Protein 3DKR (pdb70)

Structure (mmCIF, N/CA/C/O backbone):
data_3DKR
#
_entry.id   3DKR
#
_cell.length_a   47.225
_cell.length_b   47.225
_cell.length_c   174.572
_cell.angle_alpha   90.000
_cell.angle_beta   90.000
_cell.angle_gamma   120.000
#
_symmetry.space_group_name_H-M   'P 32 2 1'
#
loop_
_entity.id
_entity.type
_entity.pdbx_description
1 polymer 'Esterase D'
2 non-polymer 'ACETATE ION'
3 water water
#
loop_
_atom_site.group_PDB
_atom_site.id
_atom_site.type_symbol
_atom_site.label_atom_id
_atom_site.label_alt_id
_atom_site.label_comp_id
_atom_site.label_asym_id
_atom_site.label_entity_id
_atom_site.label_seq_id
_atom_site.pdbx_PDB_ins_code
_atom_site.Cartn_x
_atom_site.Cartn_y
_atom_site.Cartn_z
_atom_site.occupancy
_atom_site.B_iso_or_equiv
_atom_site.auth_seq_id
_atom_site.auth_comp_id
_atom_site.auth_asym_id
_atom_site.auth_atom_id
_atom_site.pdbx_PDB_model_num
ATOM 1 N N . PHE A 1 10 ? 0.073 11.771 -3.694 1.00 34.81 3 PHE A N 1
ATOM 2 C CA . PHE A 1 10 ? -1.081 11.216 -4.465 1.00 34.48 3 PHE A CA 1
ATOM 3 C C . PHE A 1 10 ? -1.979 10.459 -3.501 1.00 33.40 3 PHE A C 1
ATOM 4 O O . PHE A 1 10 ? -1.488 9.798 -2.579 1.00 33.49 3 PHE A O 1
ATOM 12 N N . ARG A 1 11 ? -3.293 10.568 -3.694 1.00 32.35 4 ARG A N 1
ATOM 13 C CA . ARG A 1 11 ? -4.226 9.855 -2.830 1.00 30.68 4 ARG A CA 1
ATOM 14 C C . ARG A 1 11 ? -4.756 8.597 -3.476 1.00 29.54 4 ARG A C 1
ATOM 15 O O . ARG A 1 11 ? -5.480 8.654 -4.472 1.00 28.81 4 ARG A O 1
ATOM 23 N N . LYS A 1 12 ? -4.422 7.467 -2.866 1.00 28.20 5 LYS A N 1
ATOM 24 C CA . LYS A 1 12 ? -4.896 6.177 -3.331 1.00 27.52 5 LYS A CA 1
ATOM 25 C C . LYS A 1 12 ? -6.390 6.038 -3.048 1.00 26.53 5 LYS A C 1
ATOM 26 O O . LYS A 1 12 ? -6.808 6.170 -1.892 1.00 27.08 5 LYS A O 1
ATOM 29 N N . PRO A 1 13 ? -7.204 5.770 -4.089 1.00 24.90 6 PRO A N 1
ATOM 30 C CA . PRO A 1 13 ? -8.597 5.424 -3.798 1.00 24.10 6 PRO A CA 1
ATOM 31 C C . PRO A 1 13 ? -8.629 4.089 -3.065 1.00 23.88 6 PRO A C 1
ATOM 32 O O . PRO A 1 13 ? -7.755 3.244 -3.287 1.00 25.71 6 PRO A O 1
ATOM 36 N N . GLN A 1 14 ? -9.587 3.929 -2.158 1.00 21.94 7 GLN A N 1
ATOM 37 C CA . GLN A 1 14 ? -9.732 2.711 -1.387 1.00 20.96 7 GLN A CA 1
ATOM 38 C C . GLN A 1 14 ? -11.013 2.013 -1.824 1.00 18.46 7 GLN A C 1
ATOM 39 O O . GLN A 1 14 ? -11.963 2.682 -2.205 1.00 18.43 7 GLN A O 1
ATOM 45 N N . PRO A 1 15 ? -11.072 0.685 -1.698 1.00 17.79 8 PRO A N 1
ATOM 46 C CA . PRO A 1 15 ? -12.393 0.065 -1.819 1.00 17.18 8 PRO A CA 1
ATOM 47 C C . PRO A 1 15 ? -13.254 0.634 -0.706 1.00 16.68 8 PRO A C 1
ATOM 48 O O . PRO A 1 15 ? -12.717 1.048 0.319 1.00 16.68 8 PRO A O 1
ATOM 52 N N . PHE A 1 16 ? -14.573 0.674 -0.891 1.00 16.05 9 PHE A N 1
ATOM 53 C CA . PHE A 1 16 ? -15.445 1.185 0.170 1.00 15.42 9 PHE A CA 1
ATOM 54 C C . PHE A 1 16 ? -16.798 0.504 0.202 1.00 15.80 9 PHE A C 1
ATOM 55 O O . PHE A 1 16 ? -17.198 -0.126 -0.766 1.00 15.19 9 PHE A O 1
ATOM 63 N N . GLU A 1 17 ? -17.461 0.614 1.344 1.00 15.31 10 GLU A N 1
ATOM 64 C CA . GLU A 1 17 ? -18.698 -0.124 1.582 1.00 15.67 10 GLU A CA 1
ATOM 65 C C . GLU A 1 17 ? -19.641 0.686 2.422 1.00 15.45 10 GLU A C 1
ATOM 66 O O . GLU A 1 17 ? -19.243 1.258 3.442 1.00 17.15 10 GLU A O 1
ATOM 72 N N . TYR A 1 18 ? -20.897 0.720 1.995 1.00 15.17 11 TYR A N 1
ATOM 73 C CA . TYR A 1 18 ? -21.971 1.292 2.774 1.00 15.25 11 TYR A CA 1
ATOM 74 C C . TYR A 1 18 ? -22.896 0.193 3.235 1.00 16.09 11 TYR A C 1
ATOM 75 O O . TYR A 1 18 ? -23.346 -0.639 2.424 1.00 15.99 11 TYR A O 1
ATOM 84 N N . GLU A 1 19 ? -23.225 0.214 4.522 1.00 16.90 12 GLU A N 1
ATOM 85 C CA . GLU A 1 19 ? -24.153 -0.783 5.067 1.00 17.89 12 GLU A CA 1
ATOM 86 C C . GLU A 1 19 ? -25.567 -0.470 4.662 1.00 17.45 12 GLU A C 1
ATOM 87 O O . GLU A 1 19 ? -25.962 0.687 4.597 1.00 19.05 12 GLU A O 1
ATOM 93 N N . GLY A 1 20 ? -26.341 -1.518 4.393 1.00 17.49 13 GLY A N 1
ATOM 94 C CA . GLY A 1 20 ? -27.761 -1.375 4.125 1.00 17.15 13 GLY A CA 1
ATOM 95 C C . GLY A 1 20 ? -28.584 -2.295 5.002 1.00 16.85 13 GLY A C 1
ATOM 96 O O . GLY A 1 20 ? -28.164 -2.659 6.110 1.00 17.26 13 GLY A O 1
ATOM 97 N N . THR A 1 21 ? -29.759 -2.680 4.505 1.00 16.61 14 THR A N 1
ATOM 98 C CA . THR A 1 21 ? -30.654 -3.561 5.257 1.00 17.00 14 THR A CA 1
ATOM 99 C C . THR A 1 21 ? -31.016 -4.782 4.404 1.00 16.58 14 THR A C 1
ATOM 100 O O . THR A 1 21 ? -30.407 -5.847 4.573 1.00 18.30 14 THR A O 1
ATOM 104 N N . ASP A 1 22 ? -31.951 -4.632 3.475 1.00 16.37 15 ASP A N 1
ATOM 105 C CA . ASP A 1 22 ? -32.435 -5.800 2.700 1.00 15.79 15 ASP A CA 1
ATOM 106 C C . ASP A 1 22 ? -31.653 -6.055 1.415 1.00 15.82 15 ASP A C 1
ATOM 107 O O . ASP A 1 22 ? -31.471 -7.210 1.019 1.00 15.68 15 ASP A O 1
ATOM 112 N N . THR A 1 23 ? -31.223 -4.986 0.744 1.00 15.84 16 THR A N 1
ATOM 113 C CA . THR A 1 23 ? -30.634 -5.105 -0.585 1.00 15.51 16 THR A CA 1
ATOM 114 C C . THR A 1 23 ? -29.259 -4.451 -0.655 1.00 16.06 16 THR A C 1
ATOM 115 O O . THR A 1 23 ? -29.061 -3.339 -0.141 1.00 16.18 16 THR A O 1
ATOM 119 N N . GLY A 1 24 ? -28.325 -5.154 -1.286 1.00 15.67 17 GLY A N 1
ATOM 120 C CA . GLY A 1 24 ? -26.967 -4.656 -1.479 1.00 15.31 17 GLY A CA 1
ATOM 121 C C . GLY A 1 24 ? -26.623 -4.638 -2.946 1.00 15.15 17 GLY A C 1
ATOM 122 O O . GLY A 1 24 ? -27.156 -5.437 -3.732 1.00 16.15 17 GLY A O 1
ATOM 123 N N . VAL A 1 25 ? -25.697 -3.758 -3.316 1.00 14.10 18 VAL A N 1
ATOM 124 C CA . VAL A 1 25 ? -25.309 -3.572 -4.712 1.00 14.11 18 VAL A CA 1
ATOM 125 C C . VAL A 1 25 ? -23.793 -3.588 -4.829 1.00 14.77 18 VAL A C 1
ATOM 126 O O . VAL A 1 25 ? -23.113 -2.870 -4.098 1.00 14.56 18 VAL A O 1
ATOM 130 N N . VAL A 1 26 ? -23.281 -4.397 -5.750 1.00 14.08 19 VAL A N 1
ATOM 131 C CA . VAL A 1 26 ? -21.864 -4.411 -6.085 1.00 14.16 19 VAL A CA 1
ATOM 132 C C . VAL A 1 26 ? -21.662 -3.539 -7.323 1.00 14.23 19 VAL A C 1
ATOM 133 O O . VAL A 1 26 ? -22.357 -3.708 -8.330 1.00 14.44 19 VAL A O 1
ATOM 137 N N . LEU A 1 27 ? -20.711 -2.597 -7.237 1.00 13.99 20 LEU A N 1
ATOM 138 C CA . LEU A 1 27 ? -20.400 -1.687 -8.353 1.00 13.63 20 LEU A CA 1
ATOM 139 C C . LEU A 1 27 ? -18.954 -1.907 -8.780 1.00 14.24 20 LEU A C 1
ATOM 140 O O . LEU A 1 27 ? -18.047 -1.773 -7.960 1.00 14.25 20 LEU A O 1
ATOM 145 N N . LEU A 1 28 ? -18.772 -2.282 -10.050 1.00 14.38 21 LEU A N 1
ATOM 146 C CA . LEU A 1 28 ? -17.469 -2.692 -10.595 1.00 14.06 21 LEU A CA 1
ATOM 147 C C . LEU A 1 28 ? -16.944 -1.635 -11.572 1.00 13.86 21 LEU A C 1
ATOM 148 O O . LEU A 1 28 ? -17.604 -1.285 -12.549 1.00 13.67 21 LEU A O 1
ATOM 153 N N . HIS A 1 29 ? -15.754 -1.111 -11.284 1.00 13.87 22 HIS A N 1
ATOM 154 C CA . HIS A 1 29 ? -15.299 0.120 -11.928 1.00 13.81 22 HIS A CA 1
ATOM 155 C C . HIS A 1 29 ? -14.709 -0.049 -13.340 1.00 14.40 22 HIS A C 1
ATOM 156 O O . HIS A 1 29 ? -14.733 -1.142 -13.909 1.00 13.57 22 HIS A O 1
ATOM 163 N N . ALA A 1 30 ? -14.202 1.062 -13.880 1.00 14.92 23 ALA A N 1
ATOM 164 C CA . ALA A 1 30 ? -13.672 1.118 -15.250 1.00 15.24 23 ALA A CA 1
ATOM 165 C C . ALA A 1 30 ? -12.200 0.752 -15.351 1.00 15.67 23 ALA A C 1
ATOM 166 O O . ALA A 1 30 ? -11.450 0.856 -14.383 1.00 15.96 23 ALA A O 1
ATOM 168 N N . TYR A 1 31 ? -11.793 0.358 -16.556 1.00 15.54 24 TYR A N 1
ATOM 169 C CA . TYR A 1 31 ? -10.377 0.166 -16.864 1.00 15.93 24 TYR A CA 1
ATOM 170 C C . TYR A 1 31 ? -9.683 1.536 -16.776 1.00 16.31 24 TYR A C 1
ATOM 171 O O . TYR A 1 31 ? -10.159 2.513 -17.345 1.00 16.99 24 TYR A O 1
ATOM 180 N N . THR A 1 32 ? -8.559 1.553 -16.058 1.00 16.96 25 THR A N 1
ATOM 181 C CA . THR A 1 32 ? -7.838 2.759 -15.614 1.00 17.17 25 THR A CA 1
ATOM 182 C C . THR A 1 32 ? -8.595 3.569 -14.559 1.00 17.12 25 THR A C 1
ATOM 183 O O . THR A 1 32 ? -8.084 4.580 -14.055 1.00 17.99 25 THR A O 1
ATOM 187 N N . GLY A 1 33 ? -9.799 3.127 -14.200 1.00 16.14 26 GLY A N 1
ATOM 188 C CA . GLY A 1 33 ? -10.586 3.813 -13.184 1.00 16.79 26 GLY A CA 1
ATOM 189 C C . GLY A 1 33 ? -10.258 3.347 -11.789 1.00 16.23 26 GLY A C 1
ATOM 190 O O . GLY A 1 33 ? -9.148 2.866 -11.501 1.00 16.20 26 GLY A O 1
ATOM 191 N N . SER A 1 34 ? -11.257 3.440 -10.908 1.00 15.85 27 SER A N 1
ATOM 192 C CA . SER A 1 34 ? -11.073 3.122 -9.499 1.00 15.17 27 SER A CA 1
ATOM 193 C C . SER A 1 34 ? -12.430 3.241 -8.830 1.00 14.79 27 SER A C 1
ATOM 194 O O . SER A 1 34 ? -13.431 3.597 -9.514 1.00 14.03 27 SER A O 1
ATOM 197 N N . PRO A 1 35 ? -12.498 2.928 -7.526 1.00 14.22 28 PRO A N 1
ATOM 198 C CA . PRO A 1 35 ? -13.774 3.173 -6.837 1.00 14.41 28 PRO A CA 1
ATOM 199 C C . PRO A 1 35 ? -14.328 4.603 -7.011 1.00 14.43 28 PRO A C 1
ATOM 200 O O . PRO A 1 35 ? -15.536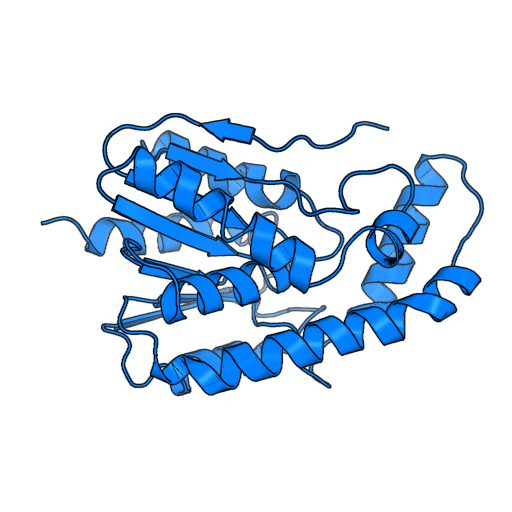 4.789 -6.933 1.00 14.83 28 PRO A O 1
ATOM 204 N N . ASN A 1 36 ? -13.475 5.596 -7.278 1.00 14.10 29 ASN A N 1
ATOM 205 C CA . ASN A 1 36 ? -13.982 6.958 -7.497 1.00 15.03 29 ASN A CA 1
ATOM 206 C C . ASN A 1 36 ? -15.012 7.063 -8.620 1.00 14.37 29 ASN A C 1
ATOM 207 O O . ASN A 1 36 ? -15.885 7.944 -8.595 1.00 14.72 29 ASN A O 1
ATOM 212 N N . ASP A 1 37 ? -14.916 6.154 -9.599 1.00 14.32 30 ASP A N 1
ATOM 213 C CA . ASP A 1 37 ? -15.858 6.090 -10.71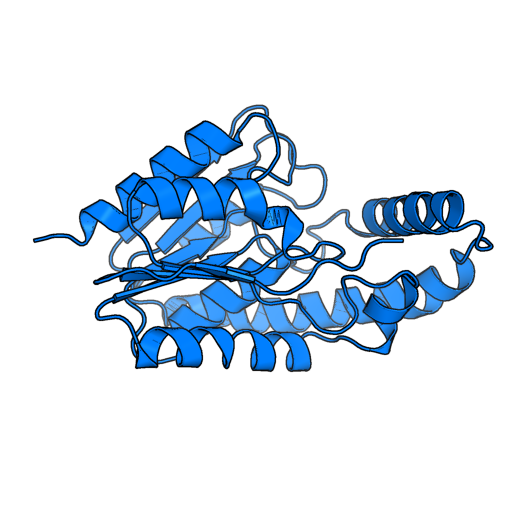7 1.00 14.96 30 ASP A CA 1
ATOM 214 C C . ASP A 1 37 ? -17.297 5.954 -10.205 1.00 14.71 30 ASP A C 1
ATOM 215 O O . ASP A 1 37 ? -18.239 6.337 -10.883 1.00 15.07 30 ASP A O 1
ATOM 220 N N . MET A 1 38 ? -17.440 5.402 -9.002 1.00 14.27 31 MET A N 1
ATOM 221 C CA . MET A 1 38 ? -18.746 5.029 -8.473 1.00 14.76 31 MET A CA 1
ATOM 222 C C . MET A 1 38 ? -19.190 5.871 -7.270 1.00 15.32 31 MET A C 1
ATOM 223 O O . MET A 1 38 ? -20.222 5.573 -6.663 1.00 14.59 31 MET A O 1
ATOM 228 N N . ASN A 1 39 ? -18.439 6.917 -6.908 1.00 14.82 32 ASN A N 1
ATOM 229 C CA . ASN A 1 39 ? -18.804 7.717 -5.726 1.00 14.82 32 ASN A CA 1
ATOM 230 C C . ASN A 1 39 ? -20.227 8.267 -5.796 1.00 14.90 32 ASN A C 1
ATOM 231 O O . ASN A 1 39 ? -21.005 8.116 -4.852 1.00 14.90 32 ASN A O 1
ATOM 236 N N . PHE A 1 40 ? -20.576 8.908 -6.900 1.00 15.20 33 PHE A N 1
ATOM 237 C CA . PHE A 1 40 ? -21.913 9.510 -7.001 1.00 15.46 33 PHE A CA 1
ATOM 238 C C . PHE A 1 40 ? -22.999 8.429 -6.958 1.00 14.98 33 PHE A C 1
ATOM 239 O O . PHE A 1 40 ? -24.010 8.577 -6.264 1.00 15.68 33 PHE A O 1
ATOM 247 N N . MET A 1 41 ? -22.799 7.358 -7.721 1.00 14.60 34 MET A N 1
ATOM 248 C CA . MET A 1 41 ? -23.797 6.281 -7.813 1.00 14.60 34 MET A CA 1
ATOM 249 C C . MET A 1 41 ? -23.996 5.643 -6.446 1.00 14.55 34 MET A C 1
ATOM 250 O O . MET A 1 41 ? -25.135 5.463 -5.962 1.00 15.28 34 MET A O 1
ATOM 255 N N . ALA A 1 42 ? -22.871 5.298 -5.818 1.00 14.35 35 ALA A N 1
ATOM 256 C CA . ALA A 1 42 ? -22.893 4.663 -4.505 1.00 14.36 35 ALA A CA 1
ATOM 257 C C . ALA A 1 42 ? -23.683 5.513 -3.492 1.00 14.55 35 ALA A C 1
ATOM 258 O O . ALA A 1 42 ? -24.493 5.007 -2.714 1.00 15.36 35 ALA A O 1
ATOM 260 N N . ARG A 1 43 ? -23.451 6.821 -3.517 1.00 14.68 36 ARG A N 1
ATOM 261 C CA . ARG A 1 43 ? -24.133 7.728 -2.604 1.00 14.99 36 ARG A CA 1
ATOM 262 C C . ARG A 1 43 ? -25.618 7.855 -2.936 1.00 15.13 36 ARG A C 1
ATOM 263 O O . ARG A 1 43 ? -26.449 7.893 -2.026 1.00 15.71 36 ARG A O 1
ATOM 271 N N . ALA A 1 44 ? -25.968 7.908 -4.220 1.00 15.22 37 ALA A N 1
ATOM 272 C CA . ALA A 1 44 ? -27.379 7.912 -4.621 1.00 15.56 37 ALA A CA 1
ATOM 273 C C . ALA A 1 44 ? -28.073 6.651 -4.106 1.00 15.62 37 ALA A C 1
ATOM 274 O O . ALA A 1 44 ? -29.175 6.694 -3.570 1.00 16.13 37 ALA A O 1
ATOM 276 N N . LEU A 1 45 ? -27.407 5.515 -4.238 1.00 15.18 38 LEU A N 1
ATOM 277 C CA . LEU A 1 45 ? -27.984 4.264 -3.755 1.00 15.57 38 LEU A CA 1
ATOM 278 C C . LEU A 1 45 ? -28.121 4.294 -2.244 1.00 15.77 38 LEU A C 1
ATOM 279 O O . LEU A 1 45 ? -29.144 3.875 -1.704 1.00 16.39 38 LEU A O 1
ATOM 284 N N . GLN A 1 46 ? -27.121 4.836 -1.560 1.00 15.36 39 GLN A N 1
ATOM 285 C CA . GLN A 1 46 ? -27.183 4.974 -0.108 1.00 15.88 39 GLN A CA 1
ATOM 286 C C . GLN A 1 46 ? -28.378 5.836 0.328 1.00 16.37 39 GLN A C 1
ATOM 287 O O . GLN A 1 46 ? -29.074 5.492 1.298 1.00 17.02 39 GLN A O 1
ATOM 293 N N . ARG A 1 47 ? -28.626 6.937 -0.379 1.00 16.68 40 ARG A N 1
ATOM 294 C CA . ARG A 1 47 ? -29.752 7.823 -0.022 1.00 17.13 40 ARG A CA 1
ATOM 295 C C . ARG A 1 47 ? -31.082 7.097 -0.166 1.00 17.86 40 ARG A C 1
ATOM 296 O O . ARG A 1 47 ? -32.063 7.461 0.491 1.00 18.70 40 ARG A O 1
ATOM 304 N N . SER A 1 48 ? -31.135 6.082 -1.033 1.00 17.27 41 SER A N 1
ATOM 305 C CA . SER A 1 48 ? -32.374 5.292 -1.204 1.00 17.45 41 SER A CA 1
ATOM 306 C C . SER A 1 48 ? -32.363 4.014 -0.353 1.00 17.47 41 SER A C 1
ATOM 307 O O . SER A 1 48 ? -33.240 3.141 -0.520 1.00 18.66 41 SER A O 1
ATOM 310 N N . GLY A 1 49 ? -31.378 3.900 0.540 1.00 16.69 42 GLY A N 1
ATOM 311 C CA . GLY A 1 49 ? -31.339 2.850 1.547 1.00 16.55 42 GLY A CA 1
ATOM 312 C C . GLY A 1 49 ? -30.689 1.543 1.126 1.00 16.80 42 GLY A C 1
ATOM 313 O O . GLY A 1 49 ? -30.853 0.520 1.787 1.00 17.30 42 GLY A O 1
ATOM 314 N N . TYR A 1 50 ? -29.939 1.570 0.029 1.00 15.93 43 TYR A N 1
ATOM 315 C CA . TYR A 1 50 ? -29.242 0.367 -0.412 1.00 16.08 43 TYR A CA 1
ATOM 316 C C . TYR A 1 50 ? -27.861 0.246 0.221 1.00 15.70 43 TYR A C 1
ATOM 317 O O . TYR A 1 50 ? -27.184 1.254 0.425 1.00 16.01 43 TYR A O 1
ATOM 326 N N . GLY A 1 51 ? -27.441 -0.991 0.507 1.00 14.93 44 GLY A N 1
ATOM 327 C CA . GLY A 1 51 ? -26.041 -1.269 0.835 1.00 15.38 44 GLY A CA 1
ATOM 328 C C . GLY A 1 51 ? -25.256 -1.246 -0.462 1.00 14.40 44 GLY A C 1
ATOM 329 O O . GLY A 1 51 ? -25.804 -1.564 -1.522 1.00 14.42 44 GLY A O 1
ATOM 330 N N . VAL A 1 52 ? -23.967 -0.889 -0.395 1.00 14.23 45 VAL A N 1
ATOM 331 C CA . VAL A 1 52 ? -23.165 -0.735 -1.600 1.00 13.66 45 VAL A CA 1
ATOM 332 C C . VAL A 1 52 ? -21.745 -1.213 -1.309 1.00 13.94 45 VAL A C 1
ATOM 333 O O . VAL A 1 52 ? -21.246 -0.971 -0.228 1.00 14.51 45 VAL A O 1
ATOM 337 N N . TYR A 1 53 ? -21.124 -1.899 -2.266 1.00 14.43 46 TYR A N 1
ATOM 338 C CA . TYR A 1 53 ? -19.733 -2.331 -2.146 1.00 14.62 46 TYR A CA 1
ATOM 339 C C . TYR A 1 53 ? -19.014 -2.073 -3.447 1.00 14.61 46 TYR A C 1
ATOM 340 O O . TYR A 1 53 ? -19.484 -2.490 -4.491 1.00 14.53 46 TYR A O 1
ATOM 349 N N . VAL A 1 54 ? -17.896 -1.349 -3.352 1.00 14.47 47 VAL A N 1
ATOM 350 C CA . VAL A 1 54 ? -17.131 -0.894 -4.500 1.00 14.26 47 VAL A CA 1
ATOM 351 C C . VAL A 1 54 ? -15.680 -1.338 -4.315 1.00 14.62 47 VAL A C 1
ATOM 352 O O . VAL A 1 54 ? -14.882 -0.645 -3.662 1.00 14.60 47 VAL A O 1
ATOM 356 N N . PRO A 1 55 ? -15.342 -2.521 -4.841 1.00 14.75 48 PRO A N 1
ATOM 357 C CA . PRO A 1 55 ? -13.959 -2.997 -4.717 1.00 15.33 48 PRO A CA 1
ATOM 358 C C . PRO A 1 55 ? -12.991 -2.241 -5.614 1.00 15.52 48 PRO A C 1
ATOM 359 O O . PRO A 1 55 ? -13.411 -1.539 -6.529 1.00 14.97 48 PRO A O 1
ATOM 363 N N . LEU A 1 56 ? -11.700 -2.447 -5.368 1.00 16.26 49 LEU A N 1
ATOM 364 C CA . LEU A 1 56 ? -10.630 -1.904 -6.190 1.00 16.80 49 LEU A CA 1
ATOM 365 C C . LEU A 1 56 ? -9.985 -3.038 -6.984 1.00 16.09 49 LEU A C 1
ATOM 366 O O . LEU A 1 56 ? -9.556 -4.034 -6.403 1.00 16.66 49 LEU A O 1
ATOM 371 N N . PHE A 1 57 ? -9.882 -2.877 -8.300 1.00 15.77 50 PHE A N 1
ATOM 372 C CA . PHE A 1 57 ? -9.269 -3.906 -9.122 1.00 15.60 50 PHE A CA 1
ATOM 373 C C . PHE A 1 57 ? -7.752 -3.862 -9.004 1.00 16.15 50 PHE A C 1
ATOM 374 O O . PHE A 1 57 ? -7.164 -2.783 -8.948 1.00 16.08 50 PHE A O 1
ATOM 382 N N . SER A 1 58 ? -7.128 -5.037 -8.976 1.00 16.72 51 SER A N 1
ATOM 383 C CA . SER A 1 58 ? -5.666 -5.110 -8.885 1.00 17.13 51 SER A CA 1
ATOM 384 C C . SER A 1 58 ? -5.016 -4.223 -9.931 1.00 17.39 51 SER A C 1
ATOM 385 O O . SER A 1 58 ? -5.446 -4.165 -11.093 1.00 16.78 51 SER A O 1
ATOM 388 N N . GLY A 1 59 ? -3.946 -3.553 -9.508 1.00 17.54 52 GLY A N 1
ATOM 389 C CA . GLY A 1 59 ? -3.135 -2.744 -10.410 1.00 17.65 52 GLY A CA 1
ATOM 390 C C . GLY A 1 59 ? -3.648 -1.333 -10.559 1.00 17.95 52 GLY A C 1
ATOM 391 O O . GLY A 1 59 ? -2.932 -0.466 -11.039 1.00 19.06 52 GLY A O 1
ATOM 392 N N . HIS A 1 60 ? -4.910 -1.102 -10.195 1.00 17.25 53 HIS A N 1
ATOM 393 C CA . HIS A 1 60 ? -5.513 0.221 -10.292 1.00 17.75 53 HIS A CA 1
ATOM 394 C C . HIS A 1 60 ? -5.323 1.007 -9.000 1.00 18.59 53 HIS A C 1
ATOM 395 O O . HIS A 1 60 ? -4.980 0.452 -7.953 1.00 19.53 53 HIS A O 1
ATOM 402 N N . GLY A 1 61 ? -5.575 2.305 -9.064 1.00 19.74 54 GLY A N 1
ATOM 403 C CA . GLY A 1 61 ? -5.553 3.128 -7.846 1.00 20.46 54 GLY A CA 1
ATOM 404 C C . GLY A 1 61 ? -4.163 3.372 -7.264 1.00 21.79 54 GLY A C 1
ATOM 405 O O . GLY A 1 61 ? -4.022 3.685 -6.076 1.00 21.88 54 GLY A O 1
ATOM 406 N N . THR A 1 62 ? -3.123 3.246 -8.085 1.00 22.14 55 THR A N 1
ATOM 407 C CA . THR A 1 62 ? -1.775 3.584 -7.613 1.00 23.17 55 THR A CA 1
ATOM 408 C C . THR A 1 62 ? -1.189 4.742 -8.402 1.00 24.31 55 THR A C 1
ATOM 409 O O . THR A 1 62 ? -1.725 5.164 -9.425 1.00 24.32 55 THR A O 1
ATOM 413 N N . VAL A 1 63 ? -0.039 5.208 -7.928 1.00 25.81 56 VAL A N 1
ATOM 414 C CA . VAL A 1 63 ? 0.673 6.315 -8.549 1.00 26.99 56 VAL A CA 1
ATOM 415 C C . VAL A 1 63 ? 1.365 5.892 -9.863 1.00 26.81 56 VAL A C 1
ATOM 416 O O . VAL A 1 63 ? 1.788 6.742 -10.650 1.00 28.19 56 VAL A O 1
ATOM 420 N N . GLU A 1 64 ? 1.444 4.584 -10.108 1.00 25.55 57 GLU A N 1
ATOM 421 C CA . GLU A 1 64 ? 2.205 4.043 -11.225 1.00 24.62 57 GLU A CA 1
ATOM 422 C C . GLU A 1 64 ? 1.247 3.405 -12.261 1.00 23.89 57 GLU A C 1
ATOM 423 O O . GLU A 1 64 ? 0.808 2.266 -12.063 1.00 22.40 57 GLU A O 1
ATOM 429 N N . PRO A 1 65 ? 0.942 4.121 -13.362 1.00 23.87 58 PRO A N 1
ATOM 430 C CA . PRO A 1 65 ? 0.040 3.553 -14.379 1.00 23.65 58 PRO A CA 1
ATOM 431 C C . PRO A 1 65 ? 0.437 2.179 -14.924 1.00 22.98 58 PRO A C 1
ATOM 432 O O . PRO A 1 65 ? -0.434 1.406 -15.310 1.00 22.67 58 PRO A O 1
ATOM 436 N N . LEU A 1 66 ? 1.730 1.867 -14.944 1.00 21.93 59 LEU A N 1
ATOM 437 C CA . LEU A 1 66 ? 2.187 0.547 -15.379 1.00 21.33 59 LEU A CA 1
ATOM 438 C C . LEU A 1 66 ? 1.680 -0.582 -14.489 1.00 20.75 59 LEU A C 1
ATOM 439 O O . LEU A 1 66 ? 1.602 -1.725 -14.943 1.00 21.01 59 LEU A O 1
ATOM 444 N N . ASP A 1 67 ? 1.342 -0.278 -13.232 1.00 19.78 60 ASP A N 1
ATOM 445 C CA . ASP A 1 67 ? 0.786 -1.291 -12.326 1.00 20.03 60 ASP A CA 1
ATOM 446 C C . ASP A 1 67 ? -0.482 -1.930 -12.886 1.00 18.93 60 ASP A C 1
ATOM 447 O O . ASP A 1 67 ? -0.739 -3.121 -12.638 1.00 19.06 60 ASP A O 1
ATOM 452 N N . ILE A 1 68 ? -1.260 -1.154 -13.629 1.00 18.40 61 ILE A N 1
ATOM 453 C CA . ILE A 1 68 ? -2.487 -1.685 -14.262 1.00 18.18 61 ILE A CA 1
ATOM 454 C C . ILE A 1 68 ? -2.107 -2.803 -15.202 1.00 18.00 61 ILE A C 1
ATOM 455 O O . ILE A 1 68 ? -2.753 -3.863 -15.253 1.00 17.71 61 ILE A O 1
ATOM 460 N N . LEU A 1 69 ? -1.017 -2.568 -15.940 1.00 18.61 62 LEU A N 1
ATOM 461 C CA . LEU A 1 69 ? -0.576 -3.466 -16.990 1.00 19.46 62 LEU A CA 1
ATOM 462 C C . LEU A 1 69 ? 0.229 -4.643 -16.474 1.00 20.06 62 LEU A C 1
ATOM 463 O O . LEU A 1 69 ? 0.240 -5.696 -17.108 1.00 21.29 62 LEU A O 1
ATOM 468 N N . THR A 1 70 ? 0.930 -4.466 -15.353 1.00 21.16 63 THR A N 1
ATOM 469 C CA . THR A 1 70 ? 1.827 -5.525 -14.851 1.00 21.81 63 THR A CA 1
ATOM 470 C C . THR A 1 70 ? 1.331 -6.272 -13.609 1.00 22.17 63 THR A C 1
ATOM 471 O O . THR A 1 70 ? 1.814 -7.376 -13.327 1.00 22.91 63 THR A O 1
ATOM 475 N N . LYS A 1 71 ? 0.390 -5.680 -12.869 1.00 22.14 64 LYS A N 1
ATOM 476 C CA . LYS A 1 71 ? -0.111 -6.281 -11.628 1.00 22.04 64 LYS A CA 1
ATOM 477 C C . LYS A 1 71 ? -1.604 -6.622 -11.663 1.00 21.70 64 LYS 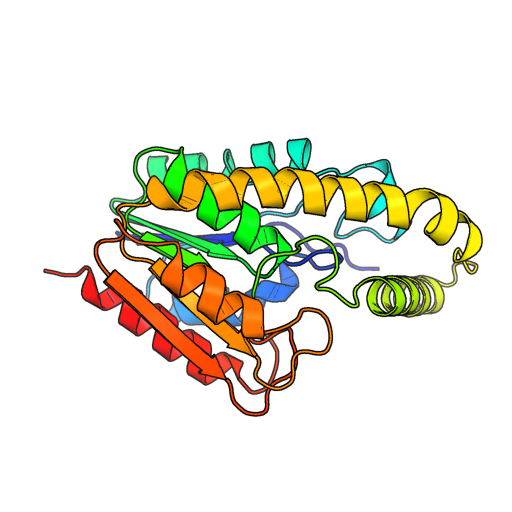A C 1
ATOM 478 O O . LYS A 1 71 ? -2.135 -7.154 -10.690 1.00 23.35 64 LYS A O 1
ATOM 484 N N . GLY A 1 72 ? -2.279 -6.330 -12.771 1.00 19.90 65 GLY A N 1
ATOM 485 C CA . GLY A 1 72 ? -3.674 -6.736 -12.934 1.00 19.30 65 GLY A CA 1
ATOM 486 C C . GLY A 1 72 ? -3.841 -7.479 -14.239 1.00 18.84 65 GLY A C 1
ATOM 487 O O . GLY A 1 72 ? -3.035 -7.327 -15.152 1.00 18.28 65 GLY A O 1
ATOM 488 N N . ASN A 1 73 ? -4.881 -8.305 -14.298 1.00 18.25 66 ASN A N 1
ATOM 489 C CA . ASN A 1 73 ? -5.299 -8.959 -15.529 1.00 17.84 66 ASN A CA 1
ATOM 490 C C . ASN A 1 73 ? -6.732 -9.442 -15.369 1.00 18.10 66 ASN A C 1
ATOM 491 O O . ASN A 1 73 ? -7.250 -9.469 -14.236 1.00 17.56 66 ASN A O 1
ATOM 496 N N . PRO A 1 74 ? -7.385 -9.783 -16.489 1.00 17.27 67 PRO A N 1
ATOM 497 C CA . PRO A 1 74 ? -8.805 -10.163 -16.408 1.00 17.84 67 PRO A CA 1
ATOM 498 C C . PRO A 1 74 ? -9.105 -11.311 -15.470 1.00 17.72 67 PRO A C 1
ATOM 499 O O . PRO A 1 74 ? -10.182 -11.335 -14.865 1.00 17.29 67 PRO A O 1
ATOM 503 N N . ASP A 1 75 ? -8.191 -12.271 -15.337 1.00 17.77 68 ASP A N 1
ATOM 504 C CA . ASP A 1 75 ? -8.428 -13.394 -14.444 1.00 18.18 68 ASP A CA 1
ATOM 505 C C . ASP A 1 75 ? -8.434 -12.942 -12.991 1.00 17.92 68 ASP A C 1
ATOM 506 O O . ASP A 1 75 ? -9.325 -13.323 -12.219 1.00 17.10 68 ASP A O 1
ATOM 511 N N . ILE A 1 76 ? -7.480 -12.091 -12.625 1.00 18.03 69 ILE A N 1
ATOM 512 C CA . ILE A 1 76 ? -7.443 -11.513 -11.262 1.00 18.05 69 ILE A CA 1
ATOM 513 C C . ILE A 1 76 ? -8.711 -10.698 -11.001 1.00 17.35 69 ILE A C 1
ATOM 514 O O . ILE A 1 76 ? -9.355 -10.833 -9.949 1.00 17.30 69 ILE A O 1
ATOM 519 N N . TRP A 1 77 ? -9.074 -9.860 -11.967 1.00 16.36 70 TRP A N 1
ATOM 520 C CA . TRP A 1 77 ? -10.221 -8.966 -11.800 1.00 15.90 70 TRP A CA 1
ATOM 521 C C . TRP A 1 77 ? -11.514 -9.768 -11.721 1.00 16.21 70 TRP A C 1
ATOM 522 O O . TRP A 1 77 ? -12.449 -9.383 -11.001 1.00 15.60 70 TRP A O 1
ATOM 533 N N . TRP A 1 78 ? -11.575 -10.879 -12.442 1.00 15.82 71 TRP A N 1
ATOM 534 C CA . TRP A 1 78 ? -12.736 -11.769 -12.329 1.00 16.16 71 TRP A CA 1
ATOM 535 C C . TRP A 1 78 ? -12.812 -12.393 -10.932 1.00 16.28 71 TRP A C 1
ATOM 536 O O . TRP A 1 78 ? -13.877 -12.413 -10.308 1.00 16.25 71 TRP A O 1
ATOM 547 N N . ALA A 1 79 ? -11.696 -12.892 -10.415 1.00 16.44 72 ALA A N 1
ATOM 548 C CA . ALA A 1 79 ? -11.694 -13.412 -9.037 1.00 16.25 72 ALA A CA 1
ATOM 549 C C . ALA A 1 79 ? -12.133 -12.325 -8.033 1.00 16.74 72 ALA A C 1
ATOM 550 O O . ALA A 1 79 ? -12.862 -12.595 -7.074 1.00 17.54 72 ALA A O 1
ATOM 552 N N . GLU A 1 80 ? -11.680 -11.099 -8.250 1.00 16.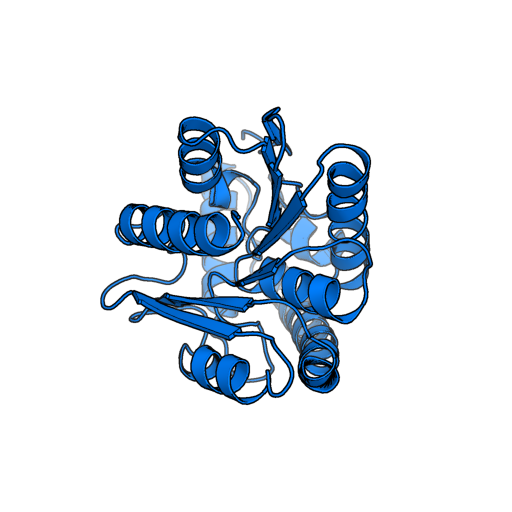48 73 GLU A N 1
ATOM 553 C CA . GLU A 1 80 ? -12.015 -9.995 -7.343 1.00 15.96 73 GLU A CA 1
ATOM 554 C C . GLU A 1 80 ? -13.510 -9.666 -7.415 1.00 15.94 73 GLU A C 1
ATOM 555 O O . GLU A 1 80 ? -14.151 -9.405 -6.395 1.00 15.76 73 GLU A O 1
ATOM 561 N N . SER A 1 81 ? -14.059 -9.698 -8.620 1.00 15.84 74 SER A N 1
ATOM 562 C CA . SER A 1 81 ? -15.491 -9.422 -8.817 1.00 16.08 74 SER A CA 1
ATOM 563 C C . SER A 1 81 ? -16.332 -10.506 -8.168 1.00 15.62 74 SER A C 1
ATOM 564 O O . SER A 1 81 ? -17.344 -10.221 -7.512 1.00 16.61 74 SER A O 1
ATOM 567 N N . SER A 1 82 ? -15.921 -11.750 -8.352 1.00 15.83 75 SER A N 1
ATOM 568 C CA A SER A 1 82 ? -16.617 -12.901 -7.771 0.50 15.69 75 SER A CA 1
ATOM 569 C CA B SER A 1 82 ? -16.670 -12.864 -7.770 0.50 16.34 75 SER A CA 1
ATOM 570 C C . SER A 1 82 ? -16.606 -12.835 -6.239 1.00 16.09 75 SER A C 1
ATOM 571 O O . SER A 1 82 ? -17.608 -13.138 -5.558 1.00 16.82 75 SER A O 1
ATOM 576 N N . ALA A 1 83 ? -15.449 -12.487 -5.684 1.00 15.96 76 ALA A N 1
ATOM 577 C CA . ALA A 1 83 ? -15.324 -12.327 -4.234 1.00 16.11 76 ALA A CA 1
ATOM 578 C C . ALA A 1 83 ? -16.229 -11.213 -3.712 1.00 16.13 76 ALA A C 1
ATOM 579 O O . ALA A 1 83 ? -16.817 -11.309 -2.619 1.00 16.77 76 ALA A O 1
ATOM 581 N N . ALA A 1 84 ? -16.339 -10.142 -4.487 1.00 15.53 77 ALA A N 1
ATOM 582 C CA . ALA A 1 84 ? -17.155 -9.013 -4.087 1.00 15.53 77 ALA A CA 1
ATOM 583 C C . ALA A 1 84 ? -18.623 -9.423 -4.055 1.00 15.81 77 ALA A C 1
ATOM 584 O O . ALA A 1 84 ? -19.361 -9.044 -3.153 1.00 16.18 77 ALA A O 1
ATOM 586 N N . VAL A 1 85 ? -19.053 -10.163 -5.068 1.00 15.25 78 VAL A N 1
ATOM 587 C CA . VAL A 1 85 ? -20.436 -10.675 -5.094 1.00 15.93 78 VAL A CA 1
ATOM 588 C C . VAL A 1 85 ? -20.696 -11.564 -3.856 1.00 15.82 78 VAL A C 1
ATOM 589 O O . VAL A 1 85 ? -21.686 -11.381 -3.145 1.00 15.53 78 VAL A O 1
ATOM 593 N N . ALA A 1 86 ? -19.790 -12.506 -3.575 1.00 16.04 79 ALA A N 1
ATOM 594 C CA . ALA A 1 86 ? -19.984 -13.406 -2.428 1.00 15.74 79 ALA A CA 1
ATOM 595 C C . ALA A 1 86 ? -20.066 -12.659 -1.098 1.00 16.88 79 ALA A C 1
ATOM 596 O O . ALA A 1 86 ? -20.855 -13.005 -0.212 1.00 16.20 79 ALA A O 1
ATOM 598 N N . HIS A 1 87 ? -19.250 -11.620 -0.961 1.00 16.37 80 HIS A N 1
ATOM 599 C CA . HIS A 1 87 ? -19.240 -10.766 0.233 1.00 16.79 80 HIS A CA 1
ATOM 600 C C . HIS A 1 87 ? -20.641 -10.224 0.518 1.00 16.40 80 HIS A C 1
ATOM 601 O O . HIS A 1 87 ? -21.089 -10.175 1.668 1.00 17.01 80 HIS A O 1
ATOM 608 N N . MET A 1 88 ? -21.336 -9.846 -0.553 1.00 15.36 81 MET A N 1
ATOM 609 C CA . MET A 1 88 ? -22.621 -9.176 -0.455 1.00 15.97 81 MET A CA 1
ATOM 610 C C . MET A 1 88 ? -23.768 -10.184 -0.381 1.00 15.98 81 MET A C 1
ATOM 611 O O . MET A 1 88 ? -24.716 -9.973 0.389 1.00 16.03 81 MET A O 1
ATOM 616 N N . THR A 1 89 ? -23.681 -11.281 -1.132 1.00 16.07 82 THR A N 1
ATOM 617 C CA . THR A 1 89 ? -24.726 -12.309 -1.029 1.00 16.83 82 THR A CA 1
ATOM 618 C C . THR A 1 89 ? -24.680 -13.038 0.324 1.00 17.64 82 THR A C 1
ATOM 619 O O . THR A 1 89 ? -25.630 -13.744 0.675 1.00 18.57 82 THR A O 1
ATOM 623 N N . ALA A 1 90 ? -23.598 -12.915 1.081 1.00 17.77 83 ALA A N 1
ATOM 624 C CA . ALA A 1 90 ? -23.585 -13.464 2.452 1.00 18.61 83 ALA A CA 1
ATOM 625 C C . ALA A 1 90 ? -24.455 -12.647 3.422 1.00 18.82 83 ALA A C 1
ATOM 626 O O . ALA A 1 90 ? -24.897 -13.174 4.455 1.00 19.13 83 ALA A O 1
ATOM 628 N N . LYS A 1 91 ? -24.682 -11.375 3.085 1.00 18.73 84 LYS A N 1
ATOM 629 C CA . LYS A 1 91 ? -25.231 -10.368 4.011 1.00 19.63 84 LYS A CA 1
ATOM 630 C C . LYS A 1 91 ? -26.673 -9.972 3.709 1.00 18.87 84 LYS A C 1
ATOM 631 O O . LYS A 1 91 ? -27.467 -9.773 4.640 1.00 20.69 84 LYS A O 1
ATOM 637 N N . TYR A 1 92 ? -26.998 -9.808 2.429 1.00 17.82 85 TYR A N 1
ATOM 638 C CA . TYR A 1 92 ? -28.243 -9.152 2.005 1.00 16.99 85 TYR A CA 1
ATOM 639 C C . TYR A 1 92 ? -29.218 -10.136 1.407 1.00 16.44 85 TYR A C 1
ATOM 640 O O . TYR A 1 92 ? -28.813 -11.062 0.736 1.00 16.52 85 TYR A O 1
ATOM 649 N N . ALA A 1 93 ? -30.510 -9.904 1.623 1.00 16.13 86 ALA A N 1
ATOM 650 C CA . ALA A 1 93 ? -31.536 -10.758 1.035 1.00 15.77 86 ALA A CA 1
ATOM 651 C C . ALA A 1 93 ? -31.454 -10.743 -0.484 1.00 15.81 86 ALA A C 1
ATOM 652 O O . ALA A 1 93 ? -31.697 -11.760 -1.118 1.00 17.27 86 ALA A O 1
ATOM 654 N N . LYS A 1 94 ? -31.192 -9.565 -1.057 1.00 15.27 87 LYS A N 1
ATOM 655 C CA . LYS A 1 94 ? -31.084 -9.402 -2.511 1.00 15.48 87 LYS A CA 1
ATOM 656 C C . LYS A 1 94 ? -29.831 -8.637 -2.865 1.00 15.23 87 LYS A C 1
ATOM 657 O O . LYS A 1 94 ? -29.464 -7.688 -2.169 1.00 14.86 87 LYS A O 1
ATOM 663 N N . VAL A 1 95 ? -29.182 -9.064 -3.946 1.00 14.86 88 VAL A N 1
ATOM 664 C CA . VAL A 1 95 ? -27.952 -8.419 -4.410 1.00 15.12 88 VAL A CA 1
ATOM 665 C C . VAL A 1 95 ? -28.057 -8.168 -5.910 1.00 15.74 88 VAL A C 1
ATOM 666 O O . VAL A 1 95 ? -28.488 -9.041 -6.662 1.00 15.80 88 VAL A O 1
ATOM 670 N N . PHE A 1 96 ? -27.649 -6.964 -6.306 1.00 14.99 89 PHE A N 1
ATOM 671 C CA . PHE A 1 96 ? -27.539 -6.544 -7.696 1.00 14.98 89 PHE A CA 1
ATOM 672 C C . PHE A 1 96 ? -26.062 -6.263 -7.988 1.00 14.65 89 PHE A C 1
ATOM 673 O O . PHE A 1 96 ? -25.331 -5.858 -7.099 1.00 14.51 89 PHE A O 1
ATOM 681 N N . VAL A 1 97 ? -25.642 -6.478 -9.225 1.00 14.62 90 VAL A N 1
ATOM 682 C CA . VAL A 1 97 ? -24.249 -6.239 -9.627 1.00 14.87 90 VAL A CA 1
ATOM 683 C C . VAL A 1 97 ? -24.220 -5.478 -10.938 1.00 15.11 90 VAL A C 1
ATOM 684 O O . VAL A 1 97 ? -24.816 -5.924 -11.922 1.00 14.74 90 VAL A O 1
ATOM 688 N N . PHE A 1 98 ? -23.505 -4.347 -10.946 1.00 13.92 91 PHE A N 1
ATOM 689 C CA . PHE A 1 98 ? -23.382 -3.494 -12.136 1.00 13.94 91 PHE A CA 1
ATOM 690 C C . PHE A 1 98 ? -21.933 -3.090 -12.326 1.00 13.66 91 PHE A C 1
ATOM 691 O O . PHE A 1 98 ? -21.174 -3.050 -11.371 1.00 14.24 91 PHE A O 1
ATOM 699 N N . GLY A 1 99 ? -21.585 -2.722 -13.551 1.00 14.22 92 GLY A N 1
ATOM 700 C CA . GLY A 1 99 ? -20.253 -2.194 -13.821 1.00 14.01 92 GLY A CA 1
ATOM 701 C C . GLY A 1 99 ? -20.187 -1.311 -15.037 1.00 14.31 92 GLY A C 1
ATOM 702 O O . GLY A 1 99 ? -21.145 -1.227 -15.809 1.00 15.06 92 GLY A O 1
ATOM 703 N N . LEU A 1 100 ? -19.048 -0.625 -15.183 1.00 13.75 93 LEU A N 1
ATOM 704 C CA . LEU A 1 100 ? -18.748 0.171 -16.384 1.00 14.23 93 LEU A CA 1
ATOM 705 C C . LEU A 1 100 ? -18.268 -0.777 -17.497 1.00 14.46 93 LEU A C 1
ATOM 706 O O . LEU A 1 100 ? -18.713 -1.929 -17.522 1.00 14.01 93 LEU A O 1
ATOM 711 N N . SER A 1 101 ? -17.465 -0.343 -18.473 1.00 14.50 94 SER A N 1
ATOM 712 C CA . SER A 1 101 ? -17.165 -1.289 -19.577 1.00 14.75 94 SER A CA 1
ATOM 713 C C . SER A 1 101 ? -16.427 -2.529 -19.055 1.00 14.83 94 SER A C 1
ATOM 714 O O . SER A 1 101 ? -16.863 -3.664 -19.278 1.00 15.32 94 SER A O 1
ATOM 717 N N . LEU A 1 102 ? -15.336 -2.312 -18.339 1.00 14.29 95 LEU A N 1
ATOM 718 C CA . LEU A 1 102 ? -14.561 -3.418 -17.787 1.00 14.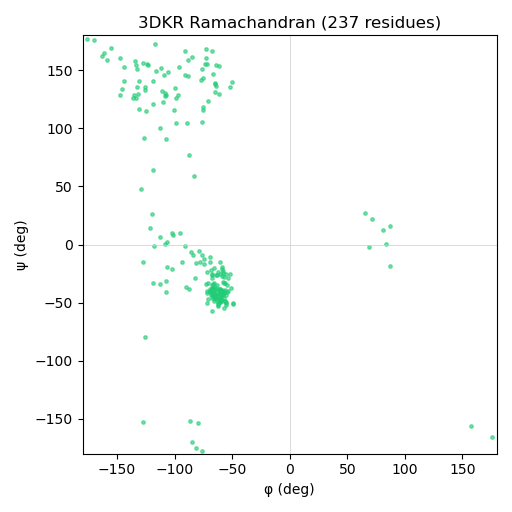14 95 LEU A CA 1
ATOM 719 C C . LEU A 1 102 ? -15.358 -4.145 -16.704 1.00 14.34 95 LEU A C 1
ATOM 720 O O . LEU A 1 102 ? -15.603 -5.349 -16.803 1.00 14.42 95 LEU A O 1
ATOM 725 N N . GLY A 1 103 ? -15.775 -3.410 -15.674 1.00 13.82 96 GLY A N 1
ATOM 726 C CA . GLY A 1 103 ? -16.558 -3.996 -14.585 1.00 13.97 96 GLY A CA 1
ATOM 727 C C . GLY A 1 103 ? -17.791 -4.712 -15.109 1.00 13.65 96 GLY A C 1
ATOM 728 O O . GLY A 1 103 ? -18.211 -5.726 -14.544 1.00 15.03 96 GLY A O 1
ATOM 729 N N . GLY A 1 104 ? -18.378 -4.176 -16.180 1.00 14.28 97 GLY A N 1
ATOM 730 C CA . GLY A 1 104 ? -19.596 -4.752 -16.780 1.00 14.71 97 GLY A CA 1
ATOM 731 C C . GLY A 1 104 ? -19.398 -6.115 -17.426 1.00 14.78 97 GLY A C 1
ATOM 732 O O . GLY A 1 104 ? -20.325 -6.916 -17.485 1.00 15.11 97 GLY A O 1
ATOM 733 N N . ILE A 1 105 ? -18.194 -6.388 -17.919 1.00 14.52 98 ILE A N 1
ATOM 734 C CA . ILE A 1 105 ? -17.870 -7.721 -18.430 1.00 14.60 98 ILE A CA 1
ATOM 735 C C . ILE A 1 105 ? -18.035 -8.697 -17.270 1.00 14.63 98 ILE A C 1
ATOM 736 O O . ILE A 1 105 ? -18.663 -9.744 -17.420 1.00 15.53 98 ILE A O 1
ATOM 741 N N . PHE A 1 106 ? -17.489 -8.340 -16.109 1.00 14.51 99 PHE A N 1
ATOM 742 C CA . PHE A 1 106 ? -17.555 -9.219 -14.947 1.00 14.42 99 PHE A CA 1
ATOM 743 C C . PHE A 1 106 ? -18.965 -9.273 -14.351 1.00 14.56 99 PHE A C 1
ATOM 744 O O . PHE A 1 106 ? -19.387 -10.319 -13.875 1.00 14.68 99 PHE A O 1
ATOM 752 N N . ALA A 1 107 ? -19.705 -8.161 -14.408 1.00 14.35 100 ALA A N 1
ATOM 753 C CA . ALA A 1 107 ? -21.110 -8.174 -13.965 1.00 14.50 100 ALA A CA 1
ATOM 754 C C . ALA A 1 107 ? -21.919 -9.169 -14.766 1.00 14.81 100 ALA A C 1
ATOM 755 O O . ALA A 1 107 ? -22.709 -9.937 -14.215 1.00 15.24 100 ALA A O 1
ATOM 757 N N . MET A 1 108 ? -21.706 -9.178 -16.079 1.00 14.63 101 MET A N 1
ATOM 758 C CA . MET A 1 108 ? -22.440 -10.099 -16.940 1.00 15.26 101 MET A CA 1
ATOM 759 C C . MET A 1 108 ? -21.989 -11.529 -16.679 1.00 15.16 101 MET A C 1
ATOM 760 O O . MET A 1 108 ? -22.829 -12.434 -16.639 1.00 15.83 101 MET A O 1
ATOM 765 N N . LYS A 1 109 ? -20.691 -11.762 -16.489 1.00 15.06 102 LYS A N 1
ATOM 766 C CA . LYS A 1 109 ? -20.224 -13.121 -16.219 1.00 14.82 102 LYS A CA 1
ATOM 767 C C . LYS A 1 109 ? -20.767 -13.614 -14.869 1.00 15.06 102 LYS A C 1
ATOM 768 O O . LYS A 1 109 ? -21.069 -14.800 -14.704 1.00 15.71 102 LYS A O 1
ATOM 774 N N . ALA A 1 110 ? -20.916 -12.690 -13.918 1.00 14.63 103 ALA A N 1
ATOM 775 C CA . ALA A 1 110 ? -21.559 -12.995 -12.640 1.00 15.23 103 ALA A CA 1
ATOM 776 C C . ALA A 1 110 ? -23.002 -13.458 -12.833 1.00 15.93 103 ALA A C 1
ATOM 777 O O . ALA A 1 110 ? -23.406 -14.497 -12.296 1.00 16.82 103 ALA A O 1
ATOM 779 N N . LEU A 1 111 ? -23.778 -12.712 -13.617 1.00 15.76 104 LEU A N 1
ATOM 780 C CA . LEU A 1 111 ? -25.167 -13.115 -13.891 1.00 15.96 104 LEU A CA 1
ATOM 781 C C . LEU A 1 111 ? -25.213 -14.508 -14.546 1.00 16.71 104 LEU A C 1
ATOM 782 O O . LEU A 1 111 ? -26.093 -15.330 -14.238 1.00 17.10 104 LEU A O 1
ATOM 787 N N . GLU A 1 112 ? -24.270 -14.764 -15.445 1.00 16.31 105 GLU A N 1
ATOM 788 C CA . GLU A 1 112 ? -24.209 -16.042 -16.164 1.00 16.12 105 GLU A CA 1
ATOM 789 C C . GLU A 1 112 ? -23.830 -17.234 -15.279 1.00 16.78 105 GLU A C 1
ATOM 790 O O . GLU A 1 112 ? -24.298 -18.351 -15.514 1.00 18.11 105 GLU A O 1
ATOM 796 N N . THR A 1 113 ? -22.913 -17.032 -14.334 1.00 17.24 106 THR A N 1
ATOM 797 C CA . THR A 1 113 ? -22.214 -18.173 -13.708 1.00 17.60 106 THR A CA 1
ATOM 798 C C . THR A 1 113 ? -22.208 -18.253 -12.177 1.00 18.31 106 THR A C 1
ATOM 799 O O . THR A 1 113 ? -21.830 -19.299 -11.630 1.00 18.70 106 THR A O 1
ATOM 803 N N . LEU A 1 114 ? -22.556 -17.159 -11.491 1.00 17.85 107 LEU A N 1
ATOM 804 C CA . LEU A 1 114 ? -22.485 -17.136 -10.025 1.00 18.13 107 LEU A CA 1
ATOM 805 C C . LEU A 1 114 ? -23.880 -17.222 -9.431 1.00 18.71 107 LEU A C 1
ATOM 806 O O . LEU A 1 114 ? -24.844 -16.709 -10.018 1.00 17.75 107 LEU A O 1
ATOM 811 N N . PRO A 1 115 ? -23.995 -17.850 -8.253 1.00 19.57 108 PRO A N 1
ATOM 812 C CA . PRO A 1 115 ? -25.313 -18.009 -7.647 1.00 19.54 108 PRO A CA 1
ATOM 813 C C . PRO A 1 115 ? -25.786 -16.814 -6.826 1.00 18.91 108 PRO A C 1
ATOM 814 O O . PRO A 1 115 ? -24.976 -15.993 -6.389 1.00 19.51 108 PRO A O 1
ATOM 818 N N . GLY A 1 116 ? -27.094 -16.749 -6.592 1.00 19.15 109 GLY A N 1
ATOM 819 C CA . GLY A 1 116 ? -27.653 -15.860 -5.588 1.00 18.82 109 GLY A CA 1
ATOM 820 C C . GLY A 1 116 ? -27.820 -14.410 -6.011 1.00 18.00 109 GLY A C 1
ATOM 821 O O . GLY A 1 116 ? -28.077 -13.565 -5.171 1.00 18.41 109 GLY A O 1
ATOM 822 N N . ILE A 1 117 ? -27.688 -14.113 -7.305 1.00 17.23 110 ILE A N 1
ATOM 823 C CA . ILE A 1 117 ? -27.827 -12.727 -7.785 1.00 16.57 110 ILE A CA 1
ATOM 824 C C . ILE A 1 117 ? -29.220 -12.437 -8.363 1.00 16.74 110 ILE A C 1
ATOM 825 O O . ILE A 1 117 ? -29.692 -13.131 -9.262 1.00 16.87 110 ILE A O 1
ATOM 830 N N . THR A 1 118 ? -29.876 -11.399 -7.858 1.00 15.97 111 THR A N 1
ATOM 831 C CA . THR A 1 118 ? -31.226 -11.048 -8.314 1.00 16.25 111 THR A CA 1
ATOM 832 C C . THR A 1 118 ? -31.247 -10.472 -9.723 1.00 16.41 111 THR A C 1
ATOM 833 O O . THR A 1 118 ? -32.080 -10.861 -10.532 1.00 16.88 111 THR A O 1
ATOM 837 N N . ALA A 1 119 ? -30.346 -9.527 -10.000 1.00 16.11 112 ALA A N 1
ATOM 838 C CA . ALA A 1 119 ? -30.317 -8.852 -11.285 1.00 15.93 112 ALA A CA 1
ATOM 839 C C . ALA A 1 119 ? -29.033 -8.022 -11.371 1.00 15.88 112 ALA A C 1
ATOM 840 O O . ALA A 1 119 ? -28.255 -7.977 -10.421 1.00 15.82 112 ALA A O 1
ATOM 842 N N . GLY A 1 120 ? -28.798 -7.394 -12.507 1.00 15.85 113 GLY A N 1
ATOM 843 C CA . GLY A 1 120 ? -27.546 -6.654 -12.673 1.00 16.27 113 GLY A CA 1
ATOM 844 C C . GLY A 1 120 ? -27.449 -6.119 -14.068 1.00 15.99 113 GLY A C 1
ATOM 845 O O . GLY A 1 120 ? -28.436 -6.091 -14.789 1.00 16.55 113 GLY A O 1
ATOM 846 N N . GLY A 1 121 ? -26.262 -5.678 -14.463 1.00 15.31 114 GLY A N 1
ATOM 847 C CA . GLY A 1 121 ? -26.092 -5.141 -15.804 1.00 15.05 114 GLY A CA 1
ATOM 848 C C . GLY A 1 121 ? -24.907 -4.208 -15.936 1.00 14.86 114 GLY A C 1
ATOM 849 O O . GLY A 1 121 ? -23.948 -4.286 -15.163 1.00 14.48 114 GLY A O 1
ATOM 850 N N . VAL A 1 122 ? -24.979 -3.333 -16.929 1.00 14.56 115 VAL A N 1
ATOM 851 C CA . VAL A 1 122 ? -23.847 -2.526 -17.322 1.00 14.63 115 VAL A CA 1
ATOM 852 C C . VAL A 1 122 ? -24.227 -1.062 -17.484 1.00 15.07 115 VAL A C 1
ATOM 853 O O . VAL A 1 122 ? -25.366 -0.728 -17.820 1.00 15.10 115 VAL A O 1
ATOM 857 N N . PHE A 1 123 ? -23.245 -0.209 -17.243 1.00 14.79 116 PHE A N 1
ATOM 858 C CA . PHE A 1 123 ? -23.371 1.212 -17.474 1.00 14.29 116 PHE A CA 1
ATOM 859 C C . PHE A 1 123 ? -22.580 1.655 -18.706 1.00 14.92 116 PHE A C 1
ATOM 860 O O . PHE A 1 123 ? -22.529 2.864 -18.995 1.00 15.56 116 PHE A O 1
ATOM 868 N N . SER A 1 124 ? -21.949 0.702 -19.389 1.00 15.43 117 SER A N 1
ATOM 869 C CA . SER A 1 124 ? -21.387 0.917 -20.734 1.00 15.12 117 SER A CA 1
ATOM 870 C C . SER A 1 124 ? -21.120 -0.429 -21.395 1.00 14.90 117 SER A C 1
ATOM 871 O O . SER A 1 124 ? -21.112 -1.477 -20.728 1.00 14.72 117 SER A O 1
ATOM 874 N N . SER A 1 125 ? -20.959 -0.401 -22.714 1.00 15.06 118 SER A N 1
ATOM 875 C CA . SER A 1 125 ? -20.729 -1.631 -23.484 1.00 15.63 118 SER A CA 1
ATOM 876 C C . SER A 1 125 ? -19.426 -2.314 -23.115 1.00 15.44 118 SER A C 1
ATOM 877 O O . SER A 1 125 ? -18.495 -1.676 -22.637 1.00 15.96 118 SER A O 1
ATOM 880 N N . PRO A 1 126 ? -19.351 -3.634 -23.331 1.00 15.37 119 PRO A N 1
ATOM 881 C CA . PRO A 1 126 ? -18.117 -4.329 -23.004 1.00 15.46 119 PRO A CA 1
ATOM 882 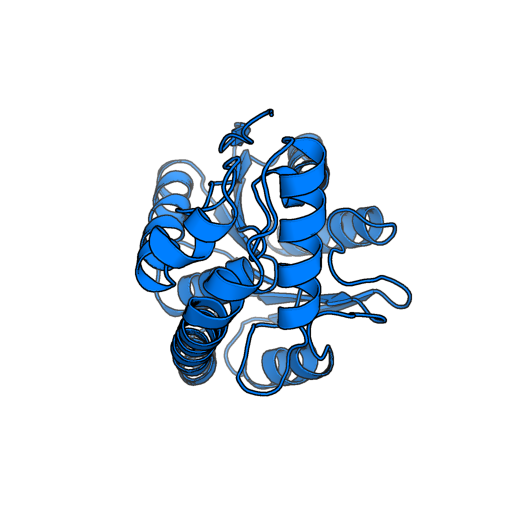C C . PRO A 1 126 ? -16.960 -3.934 -23.907 1.00 15.69 119 PRO A C 1
ATOM 883 O O . PRO A 1 126 ? -17.162 -3.326 -24.961 1.00 15.76 119 PRO A O 1
ATOM 887 N N . ILE A 1 127 ? -15.762 -4.324 -23.474 1.00 16.06 120 ILE A N 1
ATOM 888 C CA . ILE A 1 127 ? -14.533 -4.157 -24.224 1.00 16.19 120 ILE A CA 1
ATOM 889 C C . ILE A 1 127 ? -14.380 -5.394 -25.083 1.00 16.69 120 ILE A C 1
ATOM 890 O O . ILE A 1 127 ? -14.042 -6.463 -24.567 1.00 16.82 120 ILE A O 1
ATOM 895 N N . LEU A 1 128 ? -14.657 -5.237 -26.377 1.00 16.79 121 LEU A N 1
ATOM 896 C CA . LEU A 1 128 ? -14.606 -6.338 -27.357 1.00 16.70 121 LEU A CA 1
ATOM 897 C C . LEU A 1 128 ? -13.671 -6.009 -28.522 1.00 17.72 121 LEU A C 1
ATOM 898 O O . LEU A 1 128 ? -13.444 -4.842 -28.844 1.00 17.59 121 LEU A O 1
ATOM 903 N N . PRO A 1 129 ? -13.138 -7.042 -29.187 1.00 17.56 122 PRO A N 1
ATOM 904 C CA . PRO A 1 129 ? -12.091 -6.773 -30.178 1.00 17.95 122 PRO A CA 1
ATOM 905 C C . PRO A 1 129 ? -12.583 -5.893 -31.315 1.00 18.48 122 PRO A C 1
ATOM 906 O O . PRO A 1 129 ? -13.652 -6.147 -31.884 1.00 19.06 122 PRO A O 1
ATOM 910 N N . GLY A 1 130 ? -11.820 -4.835 -31.589 1.00 18.78 123 GLY A N 1
ATOM 911 C CA . GLY A 1 130 ? -12.079 -3.928 -32.693 1.00 19.13 123 GLY A CA 1
ATOM 912 C C . GLY A 1 130 ? -13.087 -2.831 -32.421 1.00 19.45 123 GLY A C 1
ATOM 913 O O . GLY A 1 130 ? -13.342 -2.004 -33.302 1.00 20.20 123 GLY A O 1
ATOM 914 N N . LYS A 1 131 ? -13.634 -2.797 -31.201 1.00 18.37 124 LYS A N 1
ATOM 915 C CA . LYS A 1 131 ? -14.773 -1.929 -30.871 1.00 18.71 124 LYS A CA 1
ATOM 916 C C . LYS A 1 131 ? -14.485 -0.910 -29.772 1.00 18.32 124 LYS A C 1
ATOM 917 O O . LYS A 1 131 ? -15.401 -0.479 -29.053 1.00 17.84 124 LYS A O 1
ATOM 923 N N . HIS A 1 132 ? -13.217 -0.537 -29.632 1.00 18.27 125 HIS A N 1
ATOM 924 C CA . HIS A 1 132 ? -12.823 0.428 -28.620 1.00 18.61 125 HIS A CA 1
ATOM 925 C C . HIS A 1 132 ? -11.708 1.358 -29.067 1.00 19.54 125 HIS A C 1
ATOM 926 O O . HIS A 1 132 ? -10.891 1.029 -29.941 1.00 19.89 125 HIS A O 1
ATOM 933 N N . HIS A 1 133 ? -11.712 2.540 -28.463 1.00 20.03 126 HIS A N 1
ATOM 934 C CA . HIS A 1 133 ? -10.647 3.523 -28.588 1.00 21.32 126 HIS A CA 1
ATOM 935 C C . HIS A 1 133 ? -10.071 3.766 -27.189 1.00 21.66 126 HIS A C 1
ATOM 936 O O . HIS A 1 133 ? -10.186 4.866 -26.658 1.00 22.36 126 HIS A O 1
ATOM 943 N N . LEU A 1 134 ? -9.470 2.732 -26.600 1.00 20.91 127 LEU A N 1
ATOM 944 C CA . LEU A 1 134 ? -8.930 2.803 -25.236 1.00 21.36 127 LEU A CA 1
ATOM 945 C C . LEU A 1 134 ? -7.452 3.174 -25.189 1.00 21.67 127 LEU A C 1
ATOM 946 O O . LEU A 1 134 ? -6.942 3.547 -24.126 1.00 22.61 127 LEU A O 1
ATOM 951 N N . VAL A 1 135 ? -6.756 3.081 -26.323 1.00 21.11 128 VAL A N 1
ATOM 952 C CA . VAL A 1 135 ? -5.316 3.330 -26.313 1.00 21.19 128 VAL A CA 1
ATOM 953 C C . VAL A 1 135 ? -5.004 4.812 -26.112 1.00 21.40 128 VAL A C 1
ATOM 954 O O . VAL A 1 135 ? -4.218 5.155 -25.236 1.00 21.43 128 VAL A O 1
ATOM 958 N N . PRO A 1 136 ? -5.620 5.704 -26.899 1.00 21.91 129 PRO A N 1
ATOM 959 C CA . PRO A 1 136 ? -5.365 7.121 -26.613 1.00 22.39 129 PRO A CA 1
ATOM 960 C C . PRO A 1 136 ? -5.803 7.523 -25.203 1.00 22.76 129 PRO A C 1
ATOM 961 O O . PRO A 1 136 ? -5.103 8.289 -24.528 1.00 23.49 129 PRO A O 1
ATOM 965 N N . GLY A 1 137 ? -6.932 6.977 -24.760 1.00 23.03 130 GLY A N 1
ATOM 966 C CA . GLY A 1 137 ? -7.393 7.210 -23.396 1.00 22.72 130 GLY A CA 1
ATOM 967 C C . GLY A 1 137 ? -6.372 6.793 -22.349 1.00 22.46 130 GLY A C 1
ATOM 968 O O . GLY A 1 137 ? -6.110 7.532 -21.397 1.00 22.59 130 GLY A O 1
ATOM 969 N N . PHE A 1 138 ? -5.791 5.606 -22.516 1.00 21.63 131 PHE A N 1
ATOM 970 C CA . PHE A 1 138 ? -4.814 5.093 -21.553 1.00 21.69 131 PHE A CA 1
ATOM 971 C C . PHE A 1 138 ? -3.578 5.982 -21.564 1.00 21.98 131 PHE A C 1
ATOM 972 O O . PHE A 1 138 ? -3.091 6.381 -20.516 1.00 21.91 131 PHE A O 1
ATOM 980 N N . LEU A 1 139 ? -3.082 6.299 -22.759 1.00 22.50 132 LEU A N 1
ATOM 981 C CA . LEU A 1 139 ? -1.896 7.149 -22.873 1.00 22.58 132 LEU A CA 1
ATOM 982 C C . LEU A 1 139 ? -2.120 8.509 -22.200 1.00 22.90 132 LEU A C 1
ATOM 983 O O . LEU A 1 139 ? -1.234 9.015 -21.507 1.00 23.45 132 LEU A O 1
ATOM 988 N N . LYS A 1 140 ? -3.314 9.074 -22.367 1.00 22.81 133 LYS A N 1
ATOM 989 C CA . LYS A 1 140 ? -3.631 10.393 -21.801 1.00 23.47 133 LYS A CA 1
ATOM 990 C C . LYS A 1 140 ? -3.781 10.309 -20.280 1.00 23.32 133 LYS A C 1
ATOM 991 O O . LYS A 1 140 ? -3.348 11.197 -19.551 1.00 24.06 133 LYS A O 1
ATOM 994 N N . TYR A 1 141 ? -4.408 9.238 -19.814 1.00 22.83 134 TYR A N 1
ATOM 995 C CA . TYR A 1 141 ? -4.501 8.945 -18.388 1.00 22.31 134 TYR A CA 1
ATOM 996 C C . TYR A 1 141 ? -3.113 8.900 -17.765 1.00 23.21 134 TYR A C 1
ATOM 997 O O . TYR A 1 141 ? -2.857 9.578 -16.772 1.00 23.67 134 TYR A O 1
ATOM 1006 N N . ALA A 1 142 ? -2.218 8.107 -18.357 1.00 24.09 135 ALA A N 1
ATOM 1007 C CA . ALA A 1 142 ? -0.867 7.940 -17.825 1.00 25.35 135 ALA A CA 1
ATOM 1008 C C . ALA A 1 142 ? -0.134 9.285 -17.804 1.00 26.59 135 ALA A C 1
ATOM 1009 O O . ALA A 1 142 ? 0.572 9.615 -16.839 1.00 26.68 135 ALA A O 1
ATOM 1011 N N . GLU A 1 143 ? -0.318 10.069 -18.859 1.00 27.39 136 GLU A N 1
ATOM 1012 C CA . GLU A 1 143 ? 0.350 11.363 -18.947 1.00 28.50 136 GLU A CA 1
ATOM 1013 C C . GLU A 1 143 ? -0.141 12.327 -17.871 1.00 29.34 136 GLU A C 1
ATOM 1014 O O . GLU A 1 143 ? 0.671 13.007 -17.214 1.00 29.95 136 GLU A O 1
ATOM 1020 N N . TYR A 1 144 ? -1.457 12.380 -17.684 1.00 30.08 137 TYR A N 1
ATOM 1021 C CA . TYR A 1 144 ? -2.056 13.211 -16.640 1.00 31.18 137 TYR A CA 1
ATOM 1022 C C . TYR A 1 144 ? -1.545 12.809 -15.270 1.00 31.36 137 TYR A C 1
ATOM 1023 O O . TYR A 1 144 ? -1.153 13.663 -14.471 1.00 31.27 137 TYR A O 1
ATOM 1032 N N . MET A 1 145 ? -1.560 11.507 -14.996 1.00 31.58 138 MET A N 1
ATOM 1033 C CA . MET A 1 145 ? -1.168 11.003 -13.689 1.00 32.08 138 MET A CA 1
ATOM 1034 C C . MET A 1 145 ? 0.308 11.253 -13.425 1.00 32.03 138 MET A C 1
ATOM 1035 O O . MET A 1 145 ? 0.658 11.759 -12.363 1.00 32.05 138 MET A O 1
ATOM 1040 N N . ASN A 1 146 ? 1.162 10.914 -14.385 1.00 32.42 139 ASN A N 1
ATOM 1041 C CA . ASN A 1 146 ? 2.606 11.071 -14.204 1.00 32.70 139 ASN A CA 1
ATOM 1042 C C . ASN A 1 146 ? 3.030 12.529 -14.107 1.00 32.87 139 ASN A C 1
ATOM 1043 O O . ASN A 1 146 ? 3.906 12.863 -13.307 1.00 33.40 139 ASN A O 1
ATOM 1048 N N . ARG A 1 147 ? 2.382 13.396 -14.881 1.00 32.82 140 ARG A N 1
ATOM 1049 C CA . ARG A 1 147 ? 2.622 14.836 -14.766 1.00 33.19 140 ARG A CA 1
ATOM 1050 C C . ARG A 1 147 ? 2.358 15.304 -13.337 1.00 33.50 140 ARG A C 1
ATOM 1051 O O . ARG A 1 147 ? 3.240 15.887 -12.696 1.00 33.86 140 ARG A O 1
ATOM 1053 N N . LEU A 1 148 ? 1.162 15.005 -12.826 1.00 33.74 141 LEU A N 1
ATOM 1054 C CA . LEU A 1 148 ? 0.769 15.400 -11.465 1.00 34.04 141 LEU A CA 1
ATOM 1055 C C . LEU A 1 148 ? 1.722 14.861 -10.385 1.00 34.57 141 LEU A C 1
ATOM 1056 O O . LEU A 1 148 ? 1.948 15.524 -9.365 1.00 34.61 141 LEU A O 1
ATOM 1058 N N . ALA A 1 149 ? 2.291 13.678 -10.623 1.00 34.72 142 ALA A N 1
ATOM 1059 C CA . ALA A 1 149 ? 3.186 13.023 -9.662 1.00 34.98 142 ALA A CA 1
ATOM 1060 C C . ALA A 1 149 ? 4.665 13.382 -9.850 1.00 35.22 142 ALA A C 1
ATOM 1061 O O . ALA A 1 149 ? 5.520 12.902 -9.101 1.00 35.67 142 ALA A O 1
ATOM 1063 N N . GLY A 1 150 ? 4.969 14.206 -10.849 1.00 34.84 143 GLY A N 1
ATOM 1064 C CA . GLY A 1 150 ? 6.358 14.541 -11.168 1.00 34.85 143 GLY A CA 1
ATOM 1065 C C . GLY A 1 150 ? 7.156 13.352 -11.666 1.00 34.57 143 GLY A C 1
ATOM 1066 O O . GLY A 1 150 ? 8.380 13.296 -11.499 1.00 34.80 143 GLY A O 1
ATOM 1067 N N . LYS A 1 151 ? 6.462 12.391 -12.275 1.00 34.12 144 LYS A N 1
ATOM 1068 C CA . LYS A 1 151 ? 7.100 11.201 -12.820 1.00 33.81 144 LYS A CA 1
ATOM 1069 C C . LYS A 1 151 ? 7.375 11.389 -14.307 1.00 33.89 144 LYS A C 1
ATOM 1070 O O . LYS A 1 151 ? 6.685 12.148 -14.988 1.00 33.75 144 LYS A O 1
ATOM 1072 N N . SER A 1 152 ? 8.389 10.697 -14.809 1.00 33.73 145 SER A N 1
ATOM 1073 C CA . SER A 1 152 ? 8.743 10.774 -16.217 1.00 33.82 145 SER A CA 1
ATOM 1074 C C . SER A 1 152 ? 7.730 10.033 -17.082 1.00 33.53 145 SER A C 1
ATOM 1075 O O . SER A 1 152 ? 6.983 9.171 -16.600 1.00 33.38 145 SER A O 1
ATOM 1078 N N . ASP A 1 153 ? 7.733 10.381 -18.365 1.00 32.91 146 ASP A N 1
ATOM 1079 C CA . ASP A 1 153 ? 6.834 9.804 -19.364 1.00 32.80 146 ASP A CA 1
ATOM 1080 C C . ASP A 1 153 ? 7.100 8.303 -19.572 1.00 32.40 146 ASP A C 1
ATOM 1081 O O . ASP A 1 153 ? 8.255 7.862 -19.616 1.00 32.35 146 ASP A O 1
ATOM 1086 N N . GLU A 1 154 ? 6.025 7.524 -19.701 1.00 31.91 147 GLU A N 1
ATOM 1087 C CA . GLU A 1 154 ? 6.123 6.065 -19.790 1.00 31.53 147 GLU A CA 1
ATOM 1088 C C . GLU A 1 154 ? 5.529 5.497 -21.071 1.00 31.35 147 GLU A C 1
ATOM 1089 O O . GLU A 1 154 ? 5.322 4.283 -21.175 1.00 30.89 147 GLU A O 1
ATOM 1095 N N . SER A 1 155 ? 5.281 6.359 -22.052 1.00 30.57 148 SER A N 1
ATOM 1096 C CA . SER A 1 155 ? 4.612 5.939 -23.277 1.00 30.24 148 SER A CA 1
ATOM 1097 C C . SER A 1 155 ? 5.254 4.697 -23.910 1.00 30.06 148 SER A C 1
ATOM 1098 O O . SER A 1 155 ? 4.549 3.833 -24.422 1.00 30.06 148 SER A O 1
ATOM 1101 N N . THR A 1 156 ? 6.579 4.583 -23.859 1.00 29.83 149 THR A N 1
ATOM 1102 C CA . THR A 1 156 ? 7.262 3.467 -24.511 1.00 29.30 149 THR A CA 1
ATOM 1103 C C . THR A 1 156 ? 6.947 2.123 -23.847 1.00 29.36 149 THR A C 1
ATOM 1104 O O . THR A 1 156 ? 6.645 1.144 -24.528 1.00 28.69 149 THR A O 1
ATOM 1108 N N . GLN A 1 157 ? 7.010 2.076 -22.523 1.00 28.93 150 GLN A N 1
ATOM 1109 C CA . GLN A 1 157 ? 6.642 0.861 -21.795 1.00 29.37 150 GLN A CA 1
ATOM 1110 C C . GLN A 1 157 ? 5.141 0.583 -21.946 1.00 28.25 150 GLN A C 1
ATOM 1111 O O . GLN A 1 157 ? 4.728 -0.571 -22.082 1.00 28.63 150 GLN A O 1
ATOM 1117 N N . ILE A 1 158 ? 4.331 1.637 -21.950 1.00 27.60 151 ILE A N 1
ATOM 1118 C CA . ILE A 1 158 ? 2.886 1.467 -22.141 1.00 26.89 151 ILE A CA 1
ATOM 1119 C C . ILE A 1 158 ? 2.610 0.713 -23.452 1.00 26.66 151 ILE A C 1
ATOM 1120 O O . ILE A 1 158 ? 1.869 -0.279 -23.462 1.00 26.72 151 ILE A O 1
ATOM 1125 N N . LEU A 1 159 ? 3.242 1.142 -24.544 1.00 25.61 152 LEU A N 1
ATOM 1126 C CA . LEU A 1 159 ? 3.035 0.495 -25.852 1.00 24.99 152 LEU A CA 1
ATOM 1127 C C . LEU A 1 159 ? 3.508 -0.957 -25.879 1.00 24.22 152 LEU A C 1
ATOM 1128 O O . LEU A 1 159 ? 3.005 -1.766 -26.670 1.00 24.26 152 LEU A O 1
ATOM 1133 N N . ALA A 1 160 ? 4.467 -1.286 -25.021 1.00 23.86 153 ALA A N 1
ATOM 1134 C CA . ALA A 1 160 ? 4.985 -2.648 -24.907 1.00 23.64 153 ALA A CA 1
ATOM 1135 C C . ALA A 1 160 ? 3.993 -3.608 -24.261 1.00 24.02 153 ALA A C 1
ATOM 1136 O O . ALA A 1 160 ? 3.979 -4.789 -24.591 1.00 23.58 153 ALA A O 1
ATOM 1138 N N . TYR A 1 161 ? 3.191 -3.101 -23.324 1.00 24.06 154 TYR A N 1
ATOM 1139 C CA . TYR A 1 161 ? 2.274 -3.947 -22.544 1.00 24.24 154 TYR A CA 1
ATOM 1140 C C . TYR A 1 161 ? 0.795 -3.775 -22.921 1.00 22.74 154 TYR A C 1
ATOM 1141 O O . TYR A 1 161 ? 0.003 -4.724 -22.786 1.00 21.54 154 TYR A O 1
ATOM 1150 N N . LEU A 1 162 ? 0.413 -2.571 -23.340 1.00 21.31 155 LEU A N 1
ATOM 1151 C CA . LEU A 1 162 ? -1.023 -2.233 -23.461 1.00 20.71 155 LEU A CA 1
ATOM 1152 C C . LEU A 1 162 ? -1.760 -3.065 -24.517 1.00 20.49 155 LEU A C 1
ATOM 1153 O O . LEU A 1 162 ? -2.857 -3.575 -24.257 1.00 20.12 155 LEU A O 1
ATOM 1158 N N . PRO A 1 163 ? -1.178 -3.232 -25.722 1.00 20.14 156 PRO A N 1
ATOM 1159 C CA . PRO A 1 163 ? -1.876 -4.069 -26.702 1.00 19.90 156 PRO A CA 1
ATOM 1160 C C . PRO A 1 163 ? -2.165 -5.477 -26.188 1.00 19.12 156 PRO A C 1
ATOM 1161 O O . PRO A 1 163 ? -3.247 -6.025 -26.437 1.00 19.14 156 PRO A O 1
ATOM 1165 N N . GLY A 1 164 ? -1.219 -6.048 -25.450 1.00 18.59 157 GLY A N 1
ATOM 1166 C CA . GLY A 1 164 ? -1.359 -7.399 -24.938 1.00 18.63 157 GLY A CA 1
ATOM 1167 C C . GLY A 1 164 ? -2.449 -7.491 -23.878 1.00 18.35 157 GLY A C 1
ATOM 1168 O O . GLY A 1 164 ? -3.200 -8.468 -23.847 1.00 18.81 157 GLY A O 1
ATOM 1169 N N . GLN A 1 165 ? -2.543 -6.477 -23.018 1.00 18.11 158 GLN A N 1
ATOM 1170 C CA . GLN A 1 165 ? -3.596 -6.489 -21.994 1.00 17.39 158 GLN A CA 1
ATOM 1171 C C . GLN A 1 165 ? -4.963 -6.247 -22.617 1.00 17.43 158 GLN A C 1
ATOM 1172 O O . GLN A 1 165 ? -5.925 -6.906 -22.231 1.00 16.29 158 GLN A O 1
ATOM 1178 N N . LEU A 1 166 ? -5.065 -5.319 -23.568 1.00 17.47 159 LEU A N 1
ATOM 1179 C CA . LEU A 1 166 ? -6.336 -5.134 -24.275 1.00 17.67 159 LEU A CA 1
ATOM 1180 C C . LEU A 1 166 ? -6.747 -6.430 -24.963 1.00 17.67 159 LEU A C 1
ATOM 1181 O O . LEU A 1 166 ? -7.927 -6.793 -24.953 1.00 17.23 159 LEU A O 1
ATOM 1186 N N . ALA A 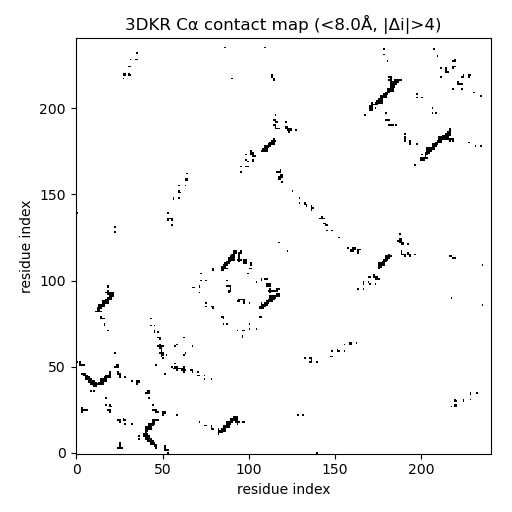1 167 ? -5.783 -7.137 -25.553 1.00 16.98 160 ALA A N 1
ATOM 1187 C CA . ALA A 1 167 ? -6.076 -8.436 -26.176 1.00 17.36 160 ALA A CA 1
ATOM 1188 C C . ALA A 1 167 ? -6.627 -9.404 -25.137 1.00 16.83 160 ALA A C 1
ATOM 1189 O O . ALA A 1 167 ? -7.574 -10.130 -25.414 1.00 17.51 160 ALA A O 1
ATOM 1191 N N . ALA A 1 168 ? -6.045 -9.411 -23.940 1.00 16.09 161 ALA A N 1
ATOM 1192 C CA . ALA A 1 168 ? -6.487 -10.306 -22.876 1.00 16.12 161 ALA A CA 1
ATOM 1193 C C . ALA A 1 168 ? -7.917 -9.981 -22.454 1.00 15.36 161 ALA A C 1
ATOM 1194 O O . ALA A 1 168 ? -8.729 -10.879 -22.216 1.00 16.78 161 ALA A O 1
ATOM 1196 N N . ILE A 1 169 ? -8.200 -8.693 -22.325 1.00 15.61 162 ILE A N 1
ATOM 1197 C CA . ILE A 1 169 ? -9.561 -8.242 -21.999 1.00 15.69 162 ILE A CA 1
ATOM 1198 C C . ILE A 1 169 ? -10.555 -8.633 -23.085 1.00 15.93 162 ILE A C 1
ATOM 1199 O O . ILE A 1 169 ? -11.613 -9.227 -22.805 1.00 15.65 162 ILE A O 1
ATOM 1204 N N . ASP A 1 170 ? -10.210 -8.314 -24.336 1.00 15.43 163 ASP A N 1
ATOM 1205 C CA . ASP A 1 170 ? -11.022 -8.709 -25.493 1.00 15.62 163 ASP A CA 1
ATOM 1206 C C . ASP A 1 170 ? -11.354 -10.215 -25.414 1.00 16.09 163 ASP A C 1
ATOM 1207 O O . ASP A 1 170 ? -12.509 -10.640 -25.524 1.00 16.16 163 ASP A O 1
ATOM 1212 N N . GLN A 1 171 ? -10.324 -11.024 -25.204 1.00 16.34 164 GLN A N 1
ATOM 1213 C CA . GLN A 1 171 ? -10.470 -12.477 -25.207 1.00 16.96 164 GLN A CA 1
ATOM 1214 C C . GLN A 1 171 ? -11.440 -12.930 -24.107 1.00 17.07 164 GLN A C 1
ATOM 1215 O O . GLN A 1 171 ? -12.377 -13.700 -24.340 1.00 17.99 164 GLN A O 1
ATOM 1221 N N . PHE A 1 172 ? -11.220 -12.432 -22.897 1.00 16.48 165 PHE A N 1
ATOM 1222 C CA . PHE A 1 172 ? -12.075 -12.785 -21.758 1.00 16.61 165 PHE A CA 1
ATOM 1223 C C . PHE A 1 172 ? -13.507 -12.376 -22.054 1.00 16.63 165 PHE A C 1
ATOM 1224 O O . PHE A 1 172 ? -14.471 -13.104 -21.773 1.00 16.46 165 PHE A O 1
ATOM 1232 N N . ALA A 1 173 ? -13.649 -11.187 -22.624 1.00 15.75 166 ALA A N 1
ATOM 1233 C CA . ALA A 1 173 ? -14.964 -10.644 -22.965 1.00 14.90 166 ALA A CA 1
ATOM 1234 C C . ALA A 1 173 ? -15.693 -11.461 -24.047 1.00 15.06 166 ALA A C 1
ATOM 1235 O O . ALA A 1 173 ? -16.923 -11.606 -24.002 1.00 16.11 166 ALA A O 1
ATOM 1237 N N . THR A 1 174 ? -14.961 -11.988 -25.032 1.00 14.97 167 THR A N 1
ATOM 1238 C CA . THR A 1 174 ? -15.630 -12.799 -26.053 1.00 15.22 167 THR A CA 1
ATOM 1239 C C . THR A 1 174 ? -16.249 -14.054 -25.441 1.00 15.92 167 THR A C 1
ATOM 1240 O O . THR A 1 174 ? -17.320 -14.494 -25.851 1.00 16.53 167 THR A O 1
ATOM 1244 N N . THR A 1 175 ? -15.600 -14.617 -24.432 1.00 16.49 168 THR A N 1
ATOM 1245 C CA . THR A 1 175 ? -16.148 -15.812 -23.782 1.00 16.86 168 THR A CA 1
ATOM 1246 C C . THR A 1 175 ? -17.416 -15.457 -23.010 1.00 17.07 168 THR A C 1
ATOM 1247 O O . THR A 1 175 ? -18.427 -16.165 -23.085 1.00 18.18 168 THR A O 1
ATOM 1251 N N . VAL A 1 176 ? -17.375 -14.342 -22.287 1.00 16.04 169 VAL A N 1
ATOM 1252 C CA . VAL A 1 176 ? -18.573 -13.840 -21.628 1.00 16.20 169 VAL A CA 1
ATOM 1253 C C . VAL A 1 176 ? -19.696 -13.598 -22.633 1.00 16.63 169 VAL A C 1
ATOM 1254 O O . VAL A 1 176 ? -20.841 -13.992 -22.396 1.00 17.28 169 VAL A O 1
ATOM 1258 N N . ALA A 1 177 ? -19.381 -13.029 -23.793 1.00 16.35 170 ALA A N 1
ATOM 1259 C CA . ALA A 1 177 ? -20.403 -12.762 -24.795 1.00 16.70 170 ALA A CA 1
ATOM 1260 C C . ALA A 1 177 ? -21.038 -14.059 -25.290 1.00 16.83 170 ALA A C 1
ATOM 1261 O O . ALA A 1 177 ? -22.250 -14.113 -25.475 1.00 16.85 170 ALA A O 1
ATOM 1263 N N . ALA A 1 178 ? -20.217 -15.094 -25.480 1.00 17.04 171 ALA A N 1
ATOM 1264 C CA . ALA A 1 178 ? -20.702 -16.399 -25.980 1.00 17.90 171 ALA A CA 1
ATOM 1265 C C . ALA A 1 178 ? -21.639 -17.089 -24.987 1.00 18.64 171 ALA A C 1
ATOM 1266 O O . ALA A 1 178 ? -22.409 -17.975 -25.376 1.00 19.73 171 ALA A O 1
ATOM 1268 N N . ASP A 1 179 ? -21.563 -16.692 -23.721 1.00 17.96 172 ASP A N 1
ATOM 1269 C CA . ASP A 1 179 ? -22.389 -17.273 -22.657 1.00 18.00 172 ASP A CA 1
ATOM 1270 C C . ASP A 1 179 ? -23.591 -16.411 -22.266 1.00 17.85 172 ASP A C 1
ATOM 1271 O O . ASP A 1 179 ? -24.251 -16.704 -21.276 1.00 17.62 172 ASP A O 1
ATOM 1276 N N . LEU A 1 180 ? -23.875 -15.343 -23.006 1.00 18.00 173 LEU A N 1
ATOM 1277 C CA . LEU A 1 180 ? -24.989 -14.448 -22.643 1.00 17.77 173 LEU A CA 1
ATOM 1278 C C . LEU A 1 180 ? -26.346 -15.177 -22.627 1.00 18.47 173 LEU A C 1
ATOM 1279 O O . LEU A 1 180 ? -27.264 -14.774 -21.903 1.00 18.22 173 LEU A O 1
ATOM 1284 N N . ASN A 1 181 ? -26.451 -16.257 -23.397 1.00 18.68 174 ASN A N 1
ATOM 1285 C CA . ASN A 1 181 ? -27.646 -17.109 -23.356 1.00 19.88 174 ASN A CA 1
ATOM 1286 C C . ASN A 1 181 ? -27.926 -17.668 -21.971 1.00 20.31 174 ASN A C 1
ATOM 1287 O O . ASN A 1 181 ? -29.065 -18.070 -21.675 1.00 21.34 174 ASN A O 1
ATOM 1292 N N . LEU A 1 182 ? -26.901 -17.731 -21.126 1.00 20.18 175 LEU A N 1
ATOM 1293 C CA . LEU A 1 182 ? -27.064 -18.272 -19.776 1.00 20.21 175 LEU A CA 1
ATOM 1294 C C . LEU A 1 182 ? -27.788 -17.317 -18.828 1.00 20.08 175 LEU A C 1
ATOM 1295 O O . LEU A 1 182 ? -28.261 -17.743 -17.758 1.00 21.19 175 LEU A O 1
ATOM 1300 N N . VAL A 1 183 ? -27.886 -16.038 -19.186 1.00 19.09 176 VAL A N 1
ATOM 1301 C CA . VAL A 1 183 ? -28.459 -15.057 -18.264 1.00 18.89 176 VAL A CA 1
ATOM 1302 C C . VAL A 1 183 ? -29.978 -15.179 -18.199 1.00 18.56 176 VAL A C 1
ATOM 1303 O O . VAL A 1 183 ? -30.662 -15.000 -19.200 1.00 19.25 176 VAL A O 1
ATOM 1307 N N . LYS A 1 184 ? -30.492 -15.485 -17.009 1.00 18.97 177 LYS A N 1
ATOM 1308 C CA . LYS A 1 184 ? -31.936 -15.540 -16.788 1.00 19.34 177 LYS A CA 1
ATOM 1309 C C . LYS A 1 184 ? -32.485 -14.306 -16.060 1.00 18.67 177 LYS A C 1
ATOM 1310 O O . LYS A 1 184 ? -33.690 -14.016 -16.122 1.00 18.44 177 LYS A O 1
ATOM 1316 N N . GLN A 1 185 ? -31.610 -13.582 -15.362 1.00 17.66 178 GLN A N 1
ATOM 1317 C CA . GLN A 1 185 ? -32.023 -12.468 -14.528 1.00 17.35 178 GLN A CA 1
ATOM 1318 C C . GLN A 1 185 ? -32.415 -11.255 -15.351 1.00 17.10 178 GLN A C 1
ATOM 1319 O O . GLN A 1 185 ? -31.904 -11.070 -16.470 1.00 17.24 178 GLN A O 1
ATOM 1325 N N . PRO A 1 186 ? -33.263 -10.388 -14.779 1.00 17.13 179 PRO A N 1
ATOM 1326 C CA . PRO A 1 186 ? -33.429 -9.061 -15.335 1.00 17.09 179 PRO A CA 1
ATOM 1327 C C . PRO A 1 186 ? -32.060 -8.389 -15.520 1.00 16.92 179 PRO A C 1
ATOM 1328 O O . PRO A 1 186 ? -31.209 -8.472 -14.623 1.00 17.60 179 PRO A O 1
ATOM 1332 N N . THR A 1 187 ? -31.865 -7.761 -16.673 1.00 16.96 180 THR A N 1
ATOM 1333 C CA . THR A 1 187 ? -30.592 -7.100 -17.002 1.00 16.37 180 THR A CA 1
ATOM 1334 C C . THR A 1 187 ? -30.806 -5.644 -17.387 1.00 16.64 180 THR A C 1
ATOM 1335 O O . THR A 1 187 ? -31.675 -5.316 -18.197 1.00 18.04 180 THR A O 1
ATOM 1339 N N . PHE A 1 188 ? -29.976 -4.785 -16.803 1.00 15.58 181 PHE A N 1
ATOM 1340 C CA . PHE A 1 188 ? -29.963 -3.353 -17.059 1.00 15.45 181 PHE A CA 1
ATOM 1341 C C . PHE A 1 188 ? -28.845 -3.037 -18.036 1.00 15.47 181 PHE A C 1
ATOM 1342 O O . PHE A 1 188 ? -27.725 -3.521 -17.886 1.00 15.92 181 PHE A O 1
ATOM 1350 N N . ILE A 1 189 ? -29.154 -2.211 -19.030 1.00 15.51 182 ILE A N 1
ATOM 1351 C CA . ILE A 1 189 ? -28.138 -1.735 -19.981 1.00 15.75 182 ILE A CA 1
ATOM 1352 C C . ILE A 1 189 ? -28.217 -0.230 -20.125 1.00 16.43 182 ILE A C 1
ATOM 1353 O O . ILE A 1 189 ? -29.246 0.304 -20.552 1.00 16.49 182 ILE A O 1
ATOM 1358 N N . GLY A 1 190 ? -27.148 0.462 -19.733 1.00 16.07 183 GLY A N 1
ATOM 1359 C CA . GLY A 1 190 ? -27.017 1.883 -19.962 1.00 15.82 183 GLY A CA 1
ATOM 1360 C C . GLY A 1 190 ? -25.811 2.165 -20.834 1.00 15.73 183 GLY A C 1
ATOM 1361 O O . GLY A 1 190 ? -24.767 1.528 -20.681 1.00 15.39 183 GLY A O 1
ATOM 1362 N N . GLN A 1 191 ? -25.947 3.115 -21.755 1.00 15.51 184 GLN A N 1
ATOM 1363 C CA . GLN A 1 191 ? -24.883 3.419 -22.704 1.00 15.90 184 GLN A CA 1
ATOM 1364 C C . GLN A 1 191 ? -24.876 4.904 -23.059 1.00 16.13 184 GLN A C 1
ATOM 1365 O O . GLN A 1 191 ? -25.907 5.455 -23.442 1.00 16.34 184 GLN A O 1
ATOM 1371 N N . ALA A 1 192 ? -23.708 5.520 -22.947 1.00 16.63 185 ALA A N 1
ATOM 1372 C CA . ALA A 1 192 ? -23.490 6.906 -23.363 1.00 16.72 185 ALA A CA 1
ATOM 1373 C C . ALA A 1 192 ? -23.681 7.053 -24.877 1.00 17.47 185 ALA A C 1
ATOM 1374 O O . ALA A 1 192 ? -23.181 6.230 -25.645 1.00 17.43 185 ALA A O 1
ATOM 1376 N N . GLY A 1 193 ? -24.372 8.117 -25.288 1.00 17.73 186 GLY A N 1
ATOM 1377 C CA . GLY A 1 193 ? -24.634 8.391 -26.715 1.00 17.72 186 GLY A CA 1
ATOM 1378 C C . GLY A 1 193 ? -23.523 9.127 -27.461 1.00 17.92 186 GLY A C 1
ATOM 1379 O O . GLY A 1 193 ? -23.593 9.264 -28.692 1.00 19.06 186 GLY A O 1
ATOM 1380 N N . GLN A 1 194 ? -22.510 9.618 -26.741 1.00 17.45 187 GLN A N 1
ATOM 1381 C CA . GLN A 1 194 ? -21.332 10.244 -27.342 1.00 17.83 187 GLN A CA 1
ATOM 1382 C C . GLN A 1 194 ? -20.079 9.596 -26.754 1.00 17.20 187 GLN A C 1
ATOM 1383 O O . GLN A 1 194 ? -19.113 10.248 -26.365 1.00 17.82 187 GLN A O 1
ATOM 1389 N N . ASP A 1 195 ? -20.097 8.270 -26.746 1.00 17.48 188 ASP A N 1
ATOM 1390 C CA . ASP A 1 195 ? -19.045 7.513 -26.090 1.00 17.19 188 ASP A CA 1
ATOM 1391 C C . ASP A 1 195 ? -17.762 7.502 -26.913 1.00 17.92 188 ASP A C 1
ATOM 1392 O O . ASP A 1 195 ? -17.707 6.918 -28.009 1.00 18.64 188 ASP A O 1
ATOM 1397 N N . GLU A 1 196 ? -16.727 8.116 -26.343 1.00 18.45 189 GLU A N 1
ATOM 1398 C CA . GLU A 1 196 ? -15.425 8.240 -26.971 1.00 18.84 189 GLU A CA 1
ATOM 1399 C C . GLU A 1 196 ? -14.481 7.051 -26.772 1.00 19.02 189 GLU A C 1
ATOM 1400 O O . GLU A 1 196 ? -13.399 7.027 -27.366 1.00 19.99 189 GLU A O 1
ATOM 1406 N N . LEU A 1 197 ? -14.878 6.080 -25.943 1.00 18.42 190 LEU A N 1
ATOM 1407 C CA . LEU A 1 197 ? -14.001 4.972 -25.596 1.00 18.10 190 LEU A CA 1
ATOM 1408 C C . LEU A 1 197 ? -14.461 3.626 -26.141 1.00 17.83 190 LEU A C 1
ATOM 1409 O O . LEU A 1 197 ? -13.634 2.795 -26.457 1.00 16.72 190 LEU A O 1
ATOM 1414 N N . VAL A 1 198 ? -15.773 3.404 -26.233 1.00 17.22 191 VAL A N 1
ATOM 1415 C CA . VAL A 1 198 ? -16.300 2.162 -26.808 1.00 17.68 191 VAL A CA 1
ATOM 1416 C C . VAL A 1 198 ? -17.416 2.478 -27.792 1.00 17.40 191 VAL A C 1
ATOM 1417 O O . VAL A 1 198 ? -18.054 3.528 -27.693 1.00 17.92 191 VAL A O 1
ATOM 1421 N N . ASP A 1 199 ? -17.615 1.567 -28.747 1.00 16.75 192 ASP A N 1
ATOM 1422 C CA . ASP A 1 199 ? -18.635 1.702 -29.773 1.00 17.44 192 ASP A CA 1
ATOM 1423 C C . ASP A 1 199 ? -19.979 1.386 -29.116 1.00 17.27 192 ASP A C 1
ATOM 1424 O O . ASP A 1 199 ? -20.277 0.239 -28.820 1.00 16.80 192 ASP A O 1
ATOM 1429 N N . GLY A 1 200 ? -20.779 2.423 -28.860 1.00 17.15 193 GLY A N 1
ATOM 1430 C CA . GLY A 1 200 ? -22.051 2.250 -28.192 1.00 17.20 193 GLY A CA 1
ATOM 1431 C C . GLY A 1 200 ? -23.020 1.323 -28.886 1.00 17.21 193 GLY A C 1
ATOM 1432 O O . GLY A 1 200 ? -23.971 0.853 -28.276 1.00 16.16 193 GLY A O 1
ATOM 1433 N N . ARG A 1 201 ? -22.820 1.077 -30.182 1.00 16.91 194 ARG A N 1
ATOM 1434 C CA . ARG A 1 201 ? -23.662 0.117 -30.884 1.00 17.47 194 ARG A CA 1
ATOM 1435 C C . ARG A 1 201 ? -23.614 -1.268 -30.235 1.00 17.63 194 ARG A C 1
ATOM 1436 O O . ARG A 1 201 ? -24.540 -2.081 -30.397 1.00 17.80 194 ARG A O 1
ATOM 1444 N N . LEU A 1 202 ? -22.528 -1.560 -29.515 1.00 17.20 195 LEU A N 1
ATOM 1445 C CA . LEU A 1 202 ? -22.422 -2.839 -28.801 1.00 17.81 195 LEU A CA 1
ATOM 1446 C C . LEU A 1 202 ? -23.550 -3.049 -27.791 1.00 17.61 195 LEU A C 1
ATOM 1447 O O . LEU A 1 202 ? -23.903 -4.188 -27.475 1.00 18.22 195 LEU A O 1
ATOM 1452 N N . ALA A 1 203 ? -24.107 -1.959 -27.275 1.00 17.05 196 ALA A N 1
ATOM 1453 C CA . ALA A 1 203 ? -25.178 -2.067 -26.293 1.00 17.14 196 ALA A CA 1
ATOM 1454 C C . ALA A 1 203 ? -26.386 -2.796 -26.895 1.00 16.92 196 ALA A C 1
ATOM 1455 O O . ALA A 1 203 ? -27.045 -3.585 -26.220 1.00 16.70 196 ALA A O 1
ATOM 1457 N N . TYR A 1 204 ? -26.683 -2.504 -28.160 1.00 17.22 197 TYR A N 1
ATOM 1458 C CA . TYR A 1 204 ? -27.780 -3.166 -28.859 1.00 17.07 197 TYR A CA 1
ATOM 1459 C C . TYR A 1 204 ? -27.493 -4.637 -29.096 1.00 17.46 197 TYR A C 1
ATOM 1460 O O . TYR A 1 204 ? -28.382 -5.487 -28.981 1.00 17.17 197 TYR A O 1
ATOM 1469 N N . GLN A 1 205 ? -26.237 -4.963 -29.398 1.00 17.07 198 GLN A N 1
ATOM 1470 C CA . GLN A 1 205 ? -25.869 -6.369 -29.548 1.00 18.18 198 GLN A CA 1
ATOM 1471 C C . GLN A 1 205 ? -25.999 -7.135 -28.222 1.00 18.14 198 GLN A C 1
ATOM 1472 O O . GLN A 1 205 ? -26.425 -8.298 -28.193 1.00 18.29 198 GLN A O 1
ATOM 1478 N N . LEU A 1 206 ? -25.627 -6.481 -27.124 1.00 17.17 199 LEU A N 1
ATOM 1479 C CA . LEU A 1 206 ? -25.761 -7.085 -25.808 1.00 17.47 199 LEU A CA 1
ATOM 1480 C C . LEU A 1 206 ? -27.245 -7.347 -25.537 1.00 18.11 199 LEU A C 1
ATOM 1481 O O . LEU A 1 206 ? -27.627 -8.465 -25.213 1.00 18.61 199 LEU A O 1
ATOM 1486 N N . ARG A 1 207 ? -28.069 -6.319 -25.710 1.00 18.56 200 ARG A N 1
ATOM 1487 C CA . ARG A 1 207 ? -29.523 -6.458 -25.569 1.00 19.87 200 ARG A CA 1
ATOM 1488 C C . ARG A 1 207 ? -30.056 -7.637 -26.362 1.00 19.90 200 ARG A C 1
ATOM 1489 O O . ARG A 1 207 ? -30.794 -8.471 -25.831 1.00 20.48 200 ARG A O 1
ATOM 1497 N N . ASP A 1 208 ? -29.688 -7.705 -27.638 1.00 19.99 201 ASP A N 1
ATOM 1498 C CA . ASP A 1 208 ? -30.194 -8.756 -28.522 1.00 20.79 201 ASP A CA 1
ATOM 1499 C C . ASP A 1 208 ? -29.704 -10.172 -28.175 1.00 20.32 201 ASP A C 1
ATOM 1500 O O . ASP A 1 208 ? -30.377 -11.157 -28.512 1.00 21.56 201 ASP A O 1
ATOM 1505 N N . ALA A 1 209 ? -28.538 -10.293 -27.531 1.00 19.20 202 ALA A N 1
ATOM 1506 C CA . ALA A 1 209 ? -27.972 -11.610 -27.202 1.00 19.31 202 ALA A CA 1
ATOM 1507 C C . ALA A 1 209 ? -28.597 -12.202 -25.946 1.00 18.98 202 ALA A C 1
ATOM 1508 O O . ALA A 1 209 ? -28.447 -13.395 -25.693 1.00 19.22 202 ALA A O 1
ATOM 1510 N N . LEU A 1 210 ? -29.276 -11.363 -25.161 1.00 19.10 203 LEU A N 1
ATOM 1511 C CA . LEU A 1 210 ? -29.836 -11.779 -23.864 1.00 19.09 203 LEU A CA 1
ATOM 1512 C C . LEU A 1 210 ? -31.190 -12.455 -24.070 1.00 19.56 203 LEU A C 1
ATOM 1513 O O . LEU A 1 210 ? -32.207 -12.027 -23.526 1.00 19.77 203 LEU A O 1
ATOM 1518 N N . ILE A 1 211 ? -31.184 -13.531 -24.843 1.00 20.56 204 ILE A N 1
ATOM 1519 C CA . ILE A 1 211 ? -32.438 -14.135 -25.314 1.00 21.18 204 ILE A CA 1
ATOM 1520 C C . ILE A 1 211 ? -33.251 -14.792 -24.190 1.00 21.22 204 ILE A C 1
ATOM 1521 O O . ILE A 1 211 ? -34.475 -14.953 -24.314 1.00 22.72 204 ILE A O 1
ATOM 1526 N N . ASN A 1 212 ? -32.584 -15.146 -23.096 1.00 20.70 205 ASN A N 1
ATOM 1527 C CA . ASN A 1 212 ? -33.237 -15.822 -21.963 1.00 20.52 205 ASN A CA 1
ATOM 1528 C C . ASN A 1 212 ? -33.428 -14.970 -20.702 1.00 20.73 205 ASN A C 1
ATOM 1529 O O . ASN A 1 212 ? -33.972 -15.448 -19.700 1.00 20.38 205 ASN A O 1
ATOM 1534 N N . ALA A 1 213 ? -33.000 -13.713 -20.755 1.00 20.20 206 ALA A N 1
ATOM 1535 C CA . ALA A 1 213 ? -33.162 -12.794 -19.620 1.00 20.38 206 ALA A CA 1
ATOM 1536 C C . ALA A 1 213 ? -34.644 -12.531 -19.371 1.00 20.81 206 ALA A C 1
ATOM 1537 O O . ALA A 1 213 ? -35.422 -12.360 -20.318 1.00 21.23 206 ALA A O 1
ATOM 1539 N N . ALA A 1 214 ? -35.038 -12.515 -18.100 1.00 21.16 207 ALA A N 1
ATOM 1540 C CA . ALA A 1 214 ? -36.444 -12.218 -17.743 1.00 21.72 207 ALA A CA 1
ATOM 1541 C C . ALA A 1 214 ? -36.952 -10.906 -18.348 1.00 22.38 207 ALA A C 1
ATOM 1542 O O . ALA A 1 214 ? -38.120 -10.805 -18.763 1.00 23.38 207 ALA A O 1
ATOM 1544 N N . ARG A 1 215 ? -36.089 -9.893 -18.351 1.00 22.20 208 ARG A N 1
ATOM 1545 C CA . ARG A 1 215 ? -36.329 -8.625 -19.016 1.00 22.96 208 ARG A CA 1
ATOM 1546 C C . ARG A 1 215 ? -34.995 -7.937 -19.271 1.00 21.82 208 ARG A C 1
ATOM 1547 O O . ARG A 1 215 ? -33.989 -8.265 -18.630 1.00 21.60 208 ARG A O 1
ATOM 1555 N N . VAL A 1 216 ? -34.995 -7.018 -20.234 1.00 21.34 209 VAL A N 1
ATOM 1556 C CA . VAL A 1 216 ? -33.843 -6.163 -20.496 1.00 20.60 209 VAL A CA 1
ATOM 1557 C C . VAL A 1 216 ? -34.265 -4.697 -20.447 1.00 20.76 209 VAL A C 1
ATOM 1558 O O . VAL A 1 216 ? -35.050 -4.231 -21.280 1.00 22.22 209 VAL A O 1
ATOM 1562 N N . ASP A 1 217 ? -33.744 -3.964 -19.468 1.00 19.39 210 ASP A N 1
ATOM 1563 C CA . ASP A 1 217 ? -34.105 -2.565 -19.265 1.00 19.26 210 ASP A CA 1
ATOM 1564 C C . ASP A 1 217 ? -33.024 -1.684 -19.886 1.00 19.05 210 ASP A C 1
ATOM 1565 O O . ASP A 1 217 ? -31.938 -1.539 -19.324 1.00 19.60 210 ASP A O 1
ATOM 1570 N N . PHE A 1 218 ? -33.328 -1.100 -21.046 1.00 18.99 211 PHE A N 1
ATOM 1571 C CA . PHE A 1 218 ? -32.325 -0.453 -21.899 1.00 18.20 211 PHE A CA 1
ATOM 1572 C C . PHE A 1 218 ? -32.435 1.071 -21.875 1.00 18.70 211 PHE A C 1
ATOM 1573 O O . PHE A 1 218 ? -33.516 1.634 -22.119 1.00 19.46 211 PHE A O 1
ATOM 1581 N N . HIS A 1 219 ? -31.311 1.739 -21.629 1.00 18.43 212 HIS A N 1
ATOM 1582 C CA . HIS A 1 219 ? -31.273 3.197 -21.527 1.00 18.29 212 HIS A CA 1
ATOM 1583 C C . HIS A 1 219 ? -30.107 3.799 -22.284 1.00 18.54 212 HIS A C 1
ATOM 1584 O O . HIS A 1 219 ? -28.970 3.356 -22.124 1.00 18.09 212 HIS A O 1
ATOM 1591 N N . TRP A 1 220 ? -30.422 4.789 -23.126 1.00 18.35 213 TRP A N 1
ATOM 1592 C CA . TRP A 1 220 ? -29.446 5.533 -23.927 1.00 18.12 213 TRP A CA 1
ATOM 1593 C C . TRP A 1 220 ? -29.326 6.933 -23.345 1.00 18.50 213 TRP A C 1
ATOM 1594 O O . TRP A 1 220 ? -30.357 7.582 -23.114 1.00 19.97 213 TRP A O 1
ATOM 1605 N N . TYR A 1 221 ? -28.094 7.397 -23.104 1.00 17.94 214 TYR A N 1
ATOM 1606 C CA . TYR A 1 221 ? -27.837 8.697 -22.465 1.00 18.82 214 TYR A CA 1
ATOM 1607 C C . TYR A 1 221 ? -27.308 9.621 -23.552 1.00 19.88 214 TYR A C 1
ATOM 1608 O O . TYR A 1 221 ? -26.110 9.727 -23.786 1.00 19.16 214 TYR A O 1
ATOM 1617 N N . ASP A 1 222 ? -28.249 10.318 -24.184 1.00 21.53 215 ASP A N 1
ATOM 1618 C CA A ASP A 1 222 ? -28.063 10.960 -25.493 0.50 22.35 215 ASP A CA 1
ATOM 1619 C CA B ASP A 1 222 ? -27.997 10.855 -25.516 0.50 22.59 215 ASP A CA 1
ATOM 1620 C C . ASP A 1 222 ? -26.750 11.698 -25.738 1.00 22.70 215 ASP A C 1
ATOM 1621 O O . ASP A 1 222 ? -26.011 11.402 -26.684 1.00 24.04 215 ASP A O 1
ATOM 1630 N N . ASP A 1 223 ? -26.487 12.704 -24.914 1.00 22.62 216 ASP A N 1
ATOM 1631 C CA . ASP A 1 223 ? -25.354 13.612 -25.189 1.00 22.46 216 ASP A CA 1
ATOM 1632 C C . ASP A 1 223 ? -24.119 13.353 -24.336 1.00 22.28 216 ASP A C 1
ATOM 1633 O O . ASP A 1 223 ? -23.148 14.113 -24.378 1.00 23.56 216 ASP A O 1
ATOM 1635 N N . ALA A 1 224 ? -24.115 12.240 -23.613 1.00 20.93 217 ALA A N 1
ATOM 1636 C CA . ALA A 1 224 ? -23.109 12.032 -22.588 1.00 20.71 217 ALA A CA 1
ATOM 1637 C C . ALA A 1 224 ? -21.884 11.312 -23.134 1.00 20.06 217 ALA A C 1
ATOM 1638 O O . ALA A 1 224 ? -22.006 10.446 -24.010 1.00 20.01 217 ALA A O 1
ATOM 1640 N N . LYS A 1 225 ? -20.709 11.664 -22.609 1.00 19.63 218 LYS A N 1
ATOM 1641 C CA . LYS A 1 225 ? -19.479 10.922 -22.861 1.00 19.34 218 LYS A CA 1
ATOM 1642 C C . LYS A 1 225 ? -19.494 9.641 -22.015 1.00 18.56 218 LYS A C 1
ATOM 1643 O O . LYS A 1 225 ? -20.464 9.342 -21.308 1.00 17.48 218 LYS A O 1
ATOM 1647 N N . HIS A 1 226 ? -18.408 8.889 -22.098 1.00 17.90 219 HIS A N 1
ATOM 1648 C CA . HIS A 1 226 ? -18.401 7.499 -21.634 1.00 17.50 219 HIS A CA 1
ATOM 1649 C C . HIS A 1 226 ? -18.820 7.288 -20.186 1.00 16.91 219 HIS A C 1
ATOM 1650 O O . HIS A 1 226 ? -19.653 6.417 -19.905 1.00 15.96 219 HIS A O 1
ATOM 1657 N N . VAL A 1 227 ? -18.236 8.052 -19.265 1.00 16.59 220 VAL A N 1
ATOM 1658 C CA . VAL A 1 227 ? -18.350 7.711 -17.840 1.00 16.47 220 VAL A CA 1
ATOM 1659 C C . VAL A 1 227 ? -19.614 8.340 -17.277 1.00 15.95 220 VAL A C 1
ATOM 1660 O O . VAL A 1 227 ? -19.578 9.350 -16.565 1.00 16.78 220 VAL A O 1
ATOM 1664 N N . ILE A 1 228 ? -20.743 7.710 -17.597 1.00 15.69 221 ILE A N 1
ATOM 1665 C CA . ILE A 1 228 ? -22.048 8.237 -17.244 1.00 15.79 221 ILE A CA 1
ATOM 1666 C C . ILE A 1 228 ? -22.362 8.208 -15.737 1.00 15.81 221 ILE A C 1
ATOM 1667 O O . ILE A 1 228 ? -23.330 8.826 -15.305 1.00 16.45 221 ILE A O 1
ATOM 1672 N N . THR A 1 229 ? -21.536 7.531 -14.946 1.00 15.72 222 THR A N 1
ATOM 1673 C CA . THR A 1 229 ? -21.679 7.556 -13.493 1.00 16.00 222 THR A CA 1
ATOM 1674 C C . THR A 1 229 ? -21.139 8.847 -12.878 1.00 16.79 222 THR A C 1
ATOM 1675 O O . THR A 1 229 ? -21.395 9.132 -11.698 1.00 16.30 222 THR A O 1
ATOM 1679 N N . VAL A 1 230 ? -20.363 9.608 -13.655 1.00 17.12 223 VAL A N 1
ATOM 1680 C CA . VAL A 1 230 ? -19.716 10.825 -13.155 1.00 18.00 223 VAL A CA 1
ATOM 1681 C C . VAL A 1 230 ? -20.155 12.093 -13.902 1.00 18.10 223 VAL A C 1
ATOM 1682 O O . VAL A 1 230 ? -20.213 13.174 -13.309 1.00 18.81 223 VAL A O 1
ATOM 1686 N N . ASN A 1 231 ? -20.451 11.977 -15.195 1.00 18.26 224 ASN A N 1
ATOM 1687 C CA . ASN A 1 231 ? -20.759 13.163 -16.009 1.00 19.18 224 ASN A CA 1
ATOM 1688 C C . ASN A 1 231 ? -22.222 13.565 -15.892 1.00 19.75 224 ASN A C 1
ATOM 1689 O O . ASN A 1 231 ? -22.937 13.044 -15.038 1.00 19.99 224 ASN A O 1
ATOM 1694 N N . SER A 1 232 ? -22.680 14.503 -16.731 1.00 20.55 225 SER A N 1
ATOM 1695 C CA . SER A 1 232 ? -24.027 15.059 -16.565 1.00 21.69 225 SER A CA 1
ATOM 1696 C C . SER A 1 232 ? -25.156 14.043 -16.674 1.00 20.61 225 SER A C 1
ATOM 1697 O O . SER A 1 232 ? -26.277 14.330 -16.268 1.00 21.67 225 SER A O 1
ATOM 1700 N N . ALA A 1 233 ? -24.866 12.853 -17.192 1.00 19.80 226 ALA A N 1
ATOM 1701 C CA . ALA A 1 233 ? -25.876 11.801 -17.279 1.00 19.15 226 ALA A CA 1
ATOM 1702 C C . ALA A 1 233 ? -26.160 11.122 -15.934 1.00 18.56 226 ALA A C 1
ATOM 1703 O O . ALA A 1 233 ? -27.106 10.335 -15.830 1.00 18.83 226 ALA A O 1
ATOM 1705 N N . HIS A 1 234 ? -25.358 11.411 -14.912 1.00 18.16 227 HIS A N 1
ATOM 1706 C CA . HIS A 1 234 ? -25.362 10.555 -13.719 1.00 17.93 227 HIS A CA 1
ATOM 1707 C C . HIS A 1 234 ? -26.667 10.623 -12.918 1.00 18.29 227 HIS A C 1
ATOM 1708 O O . HIS A 1 234 ? -27.110 9.612 -12.392 1.00 18.07 227 HIS A O 1
ATOM 1715 N N . HIS A 1 235 ? -27.329 11.775 -12.847 1.00 19.03 228 HIS A N 1
ATOM 1716 C CA . HIS A 1 235 ? -28.619 11.789 -12.142 1.00 19.47 228 HIS A CA 1
ATOM 1717 C C . HIS A 1 235 ? -29.670 10.909 -12.816 1.00 19.06 228 HIS A C 1
ATOM 1718 O O . HIS A 1 235 ? -30.398 10.166 -12.154 1.00 19.51 228 HIS A O 1
ATOM 1725 N N . ALA A 1 236 ? -29.742 10.988 -14.144 1.00 18.84 229 ALA A N 1
ATOM 1726 C CA . ALA A 1 236 ? -30.669 10.166 -14.901 1.00 18.56 229 ALA A CA 1
ATOM 1727 C C . ALA A 1 236 ? -30.351 8.697 -14.717 1.00 17.88 229 ALA A C 1
ATOM 1728 O O . ALA A 1 236 ? -31.248 7.879 -14.551 1.00 18.42 229 ALA A O 1
ATOM 1730 N N . LEU A 1 237 ? -29.066 8.359 -14.786 1.00 17.35 230 LEU A N 1
ATOM 1731 C CA . LEU A 1 237 ? -28.658 6.965 -14.651 1.00 16.82 230 LEU A CA 1
ATOM 1732 C C . LEU A 1 237 ? -29.071 6.428 -13.286 1.00 16.77 230 LEU A C 1
ATOM 1733 O O . LEU A 1 237 ? -29.626 5.326 -13.176 1.00 17.19 230 LEU A O 1
ATOM 1738 N N . GLU A 1 238 ? -28.795 7.207 -12.251 1.00 16.72 231 GLU A N 1
ATOM 1739 C CA . GLU A 1 238 ? -29.147 6.823 -10.875 1.00 16.86 231 GLU A CA 1
ATOM 1740 C C . GLU A 1 238 ? -30.643 6.559 -10.753 1.00 17.48 231 GLU A C 1
ATOM 1741 O O . GLU A 1 238 ? -31.062 5.532 -10.249 1.00 18.07 231 GLU A O 1
ATOM 1747 N N . GLU A 1 239 ? -31.454 7.479 -11.264 1.00 18.28 232 GLU A N 1
ATOM 1748 C CA . GLU A 1 239 ? -32.904 7.273 -11.256 1.00 18.68 232 GLU A CA 1
ATOM 1749 C C . GLU A 1 239 ? -33.312 5.994 -11.992 1.00 18.41 232 GLU A C 1
ATOM 1750 O O . GLU A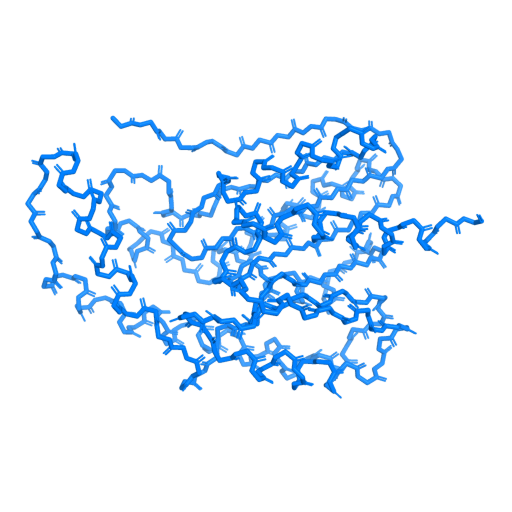 1 239 ? -34.142 5.220 -11.503 1.00 18.34 232 GLU A O 1
ATOM 1753 N N . ASP A 1 240 ? -32.707 5.752 -13.155 1.00 17.98 233 ASP A N 1
ATOM 1754 C CA . ASP A 1 240 ? -33.040 4.569 -13.959 1.00 18.55 233 ASP A CA 1
ATOM 1755 C C . ASP A 1 240 ? -32.651 3.272 -13.241 1.00 17.81 233 ASP A C 1
ATOM 1756 O O . ASP A 1 240 ? -33.401 2.293 -13.235 1.00 18.43 233 ASP A O 1
ATOM 1761 N N . VAL A 1 241 ? -31.461 3.268 -12.637 1.00 17.55 234 VAL A N 1
ATOM 1762 C CA . VAL A 1 241 ? -30.973 2.078 -11.920 1.00 17.41 234 VAL A CA 1
ATOM 1763 C C . VAL A 1 241 ? -31.842 1.769 -10.695 1.00 17.40 234 VAL A C 1
ATOM 1764 O O . VAL A 1 241 ? -32.188 0.612 -10.412 1.00 18.20 234 VAL A O 1
ATOM 1768 N N . ILE A 1 242 ? -32.202 2.818 -9.973 1.00 17.81 235 ILE A N 1
ATOM 1769 C CA . ILE A 1 242 ? -33.048 2.657 -8.802 1.00 18.42 235 ILE A CA 1
ATOM 1770 C C . ILE A 1 242 ? -34.427 2.152 -9.222 1.00 18.62 235 ILE A C 1
ATOM 1771 O O . ILE A 1 242 ? -34.952 1.233 -8.607 1.00 18.68 235 ILE A O 1
ATOM 1776 N N . ALA A 1 243 ? -34.980 2.705 -10.298 1.00 18.20 236 ALA A N 1
ATOM 1777 C CA . ALA A 1 243 ? -36.266 2.200 -10.820 1.00 18.74 236 ALA A CA 1
ATOM 1778 C C . ALA A 1 243 ? -36.189 0.710 -11.179 1.00 19.07 236 ALA A C 1
ATOM 1779 O O . ALA A 1 243 ? -37.104 -0.080 -10.894 1.00 19.13 236 ALA A O 1
ATOM 1781 N N . PHE A 1 244 ? -35.078 0.322 -11.799 1.00 18.78 237 PHE A N 1
ATOM 1782 C CA . PHE A 1 244 ? -34.829 -1.063 -12.190 1.00 19.28 237 PHE A CA 1
ATOM 1783 C C . PHE A 1 244 ? -34.841 -1.999 -10.992 1.00 19.70 237 PHE A C 1
ATOM 1784 O O . PHE A 1 244 ? -35.472 -3.065 -11.013 1.00 19.41 237 PHE A O 1
ATOM 1792 N N . MET A 1 245 ? -34.140 -1.593 -9.932 1.00 20.07 238 MET A N 1
ATOM 1793 C CA . MET A 1 245 ? -34.100 -2.380 -8.716 1.00 21.10 238 MET A CA 1
ATOM 1794 C C . MET A 1 245 ? -35.459 -2.429 -8.028 1.00 21.16 238 MET A C 1
ATOM 1795 O O . MET A 1 245 ? -35.876 -3.476 -7.540 1.00 20.83 238 MET A O 1
ATOM 1800 N N . GLN A 1 246 ? -36.167 -1.313 -8.042 1.00 21.92 239 GLN A N 1
ATOM 1801 C CA . GLN A 1 246 ? -37.457 -1.246 -7.349 1.00 23.10 239 GLN A CA 1
ATOM 1802 C C . GLN A 1 246 ? -38.517 -2.119 -8.004 1.00 23.81 239 GLN A C 1
ATOM 1803 O O . GLN A 1 246 ? -39.468 -2.553 -7.343 1.00 23.77 239 GLN A O 1
ATOM 1809 N N . GLN A 1 247 ? -38.360 -2.380 -9.296 1.00 24.66 240 GLN A N 1
ATOM 1810 C CA . GLN A 1 247 ? -39.219 -3.344 -9.995 1.00 26.66 240 GLN A CA 1
ATOM 1811 C C . GLN A 1 247 ? -39.171 -4.758 -9.414 1.00 27.47 240 GLN A C 1
ATOM 1812 O O . GLN A 1 247 ? -40.102 -5.539 -9.625 1.00 28.29 240 GLN A O 1
ATOM 1818 N N . GLU A 1 248 ? -38.102 -5.088 -8.682 1.00 28.52 241 GLU A N 1
ATOM 1819 C CA . GLU A 1 248 ? -38.017 -6.373 -7.961 1.00 29.20 241 GLU A CA 1
ATOM 1820 C C . GLU A 1 248 ? -38.788 -6.452 -6.631 1.00 30.24 241 GLU A C 1
ATOM 1821 O O . GLU A 1 248 ? -38.870 -7.524 -6.016 1.00 29.68 241 GLU A O 1
ATOM 1827 N N . ASN A 1 249 ? -39.360 -5.338 -6.186 1.00 31.30 242 ASN A N 1
ATOM 1828 C CA . ASN A 1 249 ? -40.186 -5.357 -4.978 1.00 32.41 242 ASN A CA 1
ATOM 1829 C C . ASN A 1 249 ? -41.507 -6.057 -5.242 1.00 33.43 242 ASN A C 1
ATOM 1830 O O . ASN A 1 249 ? -41.983 -6.110 -6.381 1.00 33.59 242 ASN A O 1
ATOM 1835 N N . GLU A 1 250 ? -42.104 -6.586 -4.179 1.00 34.60 243 GLU A N 1
ATOM 1836 C CA . GLU A 1 250 ? -43.408 -7.239 -4.282 1.00 35.57 243 GLU A CA 1
ATOM 1837 C C . GLU A 1 250 ? -44.510 -6.188 -4.367 1.00 36.03 243 GLU A C 1
ATOM 1838 O O . GLU A 1 250 ? -44.275 -5.010 -4.098 1.00 36.92 243 GLU A O 1
#

InterPro domains:
  IPR012354 Esterase/lipase [PIRSF017388] (6-241)
  IPR022742 Alpha/beta hydrolase domain-containing protein 17C-like [PF12146] (18-142)
  IPR029058 Alpha/Beta hydrolase fold [G3DSA:3.40.50.1820] (1-244)
  IPR029058 Alpha/Beta hydrolase fold [SSF53474] (12-240)

Secondary structure (DSSP, 8-state):
------EEE--SSEEEEEE--TT--GGGGHHHHHHHHHTT-EEEE---TT-SSS-THHHHHH--HHHHHHHHHHHHHHHHTT-SEEEEEESHHHHHHHHHHHHH-SS--EEEESS----TT-B-HHHHHHHHHHHHHHHHTPPP-HHHHHHHHHHHHHHHHHHHHHHHHTGGG--S-EEEEEETT-SSB-TTHHHHHHHH-TT-S-EEEEEETT--S-TTTSTTHHHHHHHHHHHHHTT--

Solvent-accessible surface area: 10332 Å² total; per-residue (Å²): 131,204,61,19,112,64,45,54,33,118,26,115,82,7,0,0,0,0,0,0,10,12,29,14,12,1,82,20,0,54,90,0,0,124,4,0,66,176,64,44,19,0,0,45,0,9,50,1,33,12,3,7,46,73,59,2,25,22,2,13,65,130,5,56,7,102,66,0,43,62,47,0,27,65,2,4,57,73,0,48,92,92,18,92,67,1,3,0,0,0,0,5,0,0,2,4,2,0,6,30,0,6,17,69,43,110,61,12,34,0,0,0,2,0,0,1,22,0,28,71,78,89,38,127,15,51,78,29,2,50,83,50,3,114,158,29,6,75,84,48,73,51,93,105,27,46,116,94,1,103,76,94,1,76,49,14,10,55,37,1,20,130,29,2,58,71,6,39,77,42,12,62,82,0,115,30,14,0,0,0,0,0,1,22,116,27,87,34,3,33,11,170,6,0,81,127,9,92,90,39,8,131,64,18,78,78,46,37,52,46,98,16,116,80,8,90,6,44,0,0,65,40,112,10,30,118,50,0,7,84,33,0,34,56,2,4,92,132,41,83,207

Foldseek 3Di:
DDFDAKDKDDAAAEEEEEEEDQLDFLVLQVLLCVLCVVVGYIYTYHGFFQHRDLALCSSQVTGALVSRLVVLLVRQVVRLVHHNAYEYEYEQLSQLSSLVCLQDPPRHQEYEYQAHHLAPPFWDCLVVSQVSNVVSCVVVVHDRDNVVCVVRVVVRSVRRNVSSVVSLVRLCRHAHEYEAHHEQAERTGHRVNSVVSLVSNPRYPYYHYYYRRHDYRSCCPDPNNVVVSVSVVVSVCVPDD

B-factor: mean 20.89, std 6.35, range [13.26, 43.97]

Organism: NCBI:txid486408

Nearest PDB structures (foldseek):
  3dlt-assembly1_A  TM=1.002E+00  e=7.292E-52  Lacticaseibacillus rhamnosus HN001
  7ebo-assembly1_B  TM=9.164E-01  e=5.624E-28  Lactiplantibacillus plantarum WCFS1
  7ebo-assembly1_A  TM=9.356E-01  e=3.907E-25  Lactiplantibacillus plantarum WCFS1
  4ke6-assembly4_D  TM=8.071E-01  e=9.861E-15  Bacillus sp. H-257
  4ke7-assembly1_A  TM=7.765E-01  e=2.816E-14  Bacillus sp. H-257

CATH classification: 3.40.50.1820

Sequence (241 aa):
FRKPQPFEYEGTDTGVVLLHAYTGSPNDMNFMARALQRSGYGVYVPLFSGHGTVEPLDILTKGNPDIWWAESSSAAVAHMTAKYAKVFVFGLSLGGIFAMKALETLPGITAGGVFSSPILPGKHHLVPGFLKYAEYMNRLAGKSDESTQILAYLPGQLAAIDQFATTVAADLNLVKQPTFIGQAGQDELVDGRLAYQLRDALINAARVDFHWYDDDAKHVITVNSAHHALEEDVIAFMQQENE

Radius of gyration: 16.87 Å; Cα contacts (8 Å, |Δi|>4): 491; chains: 1; bounding box: 52×34×38 Å